Protein AF-A0A7S0FY61-F1 (afdb_monomer_lite)

Secondary structure (DSSP, 8-state):
-------------------------PPPP-----------------------PPPPPPHHHHHHHHHHHHHHHHHHHHHHHHHHT--GGGGTTS-HHHHHHHHHHHHHHHHS-HHHHHHHHHHTTPPPPTTS-HHHHHHHHHHHHHHHHS-HHHHHHHHHHTT----TT--SHHHHHHHHHHHHHHHTT--GGGSS-HHHHHTT-

Radius of gyration: 31.47 Å; chains: 1; bounding box: 84×56×82 Å

Foldseek 3Di:
DDDDDDDDDDDDDDDDDDDDDDDDDDDDDDDDDDDDDDDDDDDDDDDDDDPPPPPPPPPVRVVVVVVVVVVVLVVVLVVLCVVLVHDCVQLVPDDSVVSVVLSVVLVVLVVDDLVVLQVLCVVLLADDDPPDDSVVSSNVSNVSSVLVSGDPVSLCVVCVVVVHPPPPPPPDSVSSSVVVRQVRCVVVVQNQVVDPDSVVSVVVD

pLDDT: mean 70.85, std 16.51, range [37.94, 90.69]

Organism: NCBI:txid73915

Structure (mmCIF, N/CA/C/O backbone):
data_AF-A0A7S0FY61-F1
#
_entry.id   AF-A0A7S0FY61-F1
#
loop_
_atom_site.group_PDB
_atom_site.id
_atom_site.type_symbol
_atom_site.label_atom_id
_atom_site.label_alt_id
_atom_site.label_comp_id
_atom_site.label_asym_id
_atom_site.label_entity_id
_atom_site.label_seq_id
_atom_site.pdbx_PDB_ins_code
_atom_site.Cartn_x
_atom_site.Cartn_y
_atom_site.Cartn_z
_atom_site.occupancy
_atom_site.B_iso_or_equiv
_atom_site.auth_seq_id
_atom_site.auth_comp_id
_atom_site.auth_asym_id
_atom_site.auth_atom_id
_atom_site.pdbx_PDB_model_num
ATOM 1 N N . GLY A 1 1 ? 48.392 1.871 -20.223 1.00 45.03 1 GLY A N 1
ATOM 2 C CA . GLY A 1 1 ? 48.233 3.341 -20.218 1.00 45.03 1 GLY A CA 1
ATOM 3 C C . GLY A 1 1 ? 46.955 3.665 -20.955 1.00 45.03 1 GLY A C 1
ATOM 4 O O . GLY A 1 1 ? 46.659 2.951 -21.897 1.00 45.03 1 GLY A O 1
ATOM 5 N N . ALA A 1 2 ? 46.123 4.622 -20.574 1.00 43.62 2 ALA A N 1
ATOM 6 C CA . ALA A 1 2 ? 46.175 5.693 -19.576 1.00 43.62 2 ALA A CA 1
ATOM 7 C C . ALA A 1 2 ? 44.715 5.874 -19.084 1.00 43.62 2 ALA A C 1
ATOM 9 O O . ALA A 1 2 ? 43.801 5.708 -19.882 1.00 43.62 2 ALA A O 1
ATOM 10 N N . LEU A 1 3 ? 44.395 5.923 -17.787 1.00 47.03 3 LEU A N 1
ATOM 11 C CA . LEU A 1 3 ? 44.405 7.099 -16.900 1.00 47.03 3 LEU A CA 1
ATOM 12 C C . LEU A 1 3 ? 44.043 8.427 -17.592 1.00 47.03 3 LEU A C 1
ATOM 14 O O . LEU A 1 3 ? 44.891 9.060 -18.210 1.00 47.03 3 LEU A O 1
ATOM 18 N N . GLY A 1 4 ? 42.797 8.862 -17.401 1.00 47.12 4 GLY A N 1
ATOM 19 C CA . GLY A 1 4 ? 42.332 10.243 -17.567 1.00 47.12 4 GLY A CA 1
ATOM 20 C C . GLY A 1 4 ? 41.096 10.415 -16.677 1.00 47.12 4 GLY A C 1
ATOM 21 O O . GLY A 1 4 ? 40.072 9.803 -16.945 1.00 47.12 4 GLY A O 1
ATOM 22 N N . ALA A 1 5 ? 41.247 10.901 -15.446 1.00 51.81 5 ALA A N 1
ATOM 23 C CA . ALA A 1 5 ? 41.379 12.306 -15.043 1.00 51.81 5 ALA A CA 1
ATOM 24 C C . ALA A 1 5 ? 40.006 12.903 -14.685 1.00 51.81 5 ALA A C 1
ATOM 26 O O . ALA A 1 5 ? 39.220 13.300 -15.537 1.00 51.81 5 ALA A O 1
ATOM 27 N N . TRP A 1 6 ? 39.757 12.922 -13.375 1.00 43.75 6 TRP A N 1
ATOM 28 C CA . TRP A 1 6 ? 38.762 13.737 -12.689 1.00 43.75 6 TRP A CA 1
ATOM 29 C C . TRP A 1 6 ? 39.137 15.221 -12.756 1.00 43.75 6 TRP A C 1
ATOM 31 O O . TRP A 1 6 ? 40.306 15.545 -12.548 1.00 43.75 6 TRP A O 1
ATOM 41 N N . GLN A 1 7 ? 38.143 16.107 -12.884 1.00 51.72 7 GLN A N 1
ATOM 42 C CA . GLN A 1 7 ? 38.153 17.411 -12.209 1.00 51.72 7 GLN A CA 1
ATOM 43 C C . GLN A 1 7 ? 36.742 18.033 -12.117 1.00 51.72 7 GLN A C 1
ATOM 45 O O . GLN A 1 7 ? 35.972 17.910 -13.070 1.00 51.72 7 GLN A O 1
ATOM 50 N N . PRO A 1 8 ? 36.398 18.689 -10.986 1.00 54.69 8 PRO A N 1
ATOM 51 C CA . PRO A 1 8 ? 35.094 19.297 -10.732 1.00 54.69 8 PRO A CA 1
ATOM 52 C C . PRO A 1 8 ? 35.093 20.803 -11.048 1.00 54.69 8 PRO A C 1
ATOM 54 O O . PRO A 1 8 ? 36.126 21.466 -10.953 1.00 54.69 8 PRO A O 1
ATOM 57 N N . ALA A 1 9 ? 33.924 21.363 -11.358 1.00 43.50 9 ALA A N 1
ATOM 58 C CA . ALA A 1 9 ? 33.737 22.802 -11.511 1.00 43.50 9 ALA A CA 1
ATOM 59 C C . ALA A 1 9 ? 32.424 23.256 -10.859 1.00 43.50 9 ALA A C 1
ATOM 61 O O . ALA A 1 9 ? 31.380 22.655 -11.093 1.00 43.50 9 ALA A O 1
ATOM 62 N N . GLY A 1 10 ? 32.494 24.357 -10.103 1.00 42.53 10 GLY A N 1
ATOM 63 C CA . GLY A 1 10 ? 31.358 25.262 -9.913 1.00 42.53 10 GLY A CA 1
ATOM 64 C C . GLY A 1 10 ? 30.775 25.337 -8.505 1.00 42.53 10 GLY A C 1
ATOM 65 O O . GLY A 1 10 ? 29.667 24.875 -8.271 1.00 42.53 10 GLY A O 1
ATOM 66 N N . GLN A 1 11 ? 31.497 25.987 -7.594 1.00 41.53 11 GLN A N 1
ATOM 67 C CA . GLN A 1 11 ? 30.987 26.516 -6.330 1.00 41.53 11 GLN A CA 1
ATOM 68 C C . GLN A 1 11 ? 31.051 28.044 -6.417 1.00 41.53 11 GLN A C 1
ATOM 70 O O . GLN A 1 11 ? 32.160 28.550 -6.424 1.00 41.53 11 GLN A O 1
ATOM 75 N N . GLU A 1 12 ? 29.911 28.745 -6.474 1.00 38.59 12 GLU A N 1
ATOM 76 C CA . GLU A 1 12 ? 29.724 30.158 -6.071 1.00 38.59 12 GLU A CA 1
ATOM 77 C C . GLU A 1 12 ? 28.226 30.353 -5.752 1.00 38.59 12 GLU A C 1
ATOM 79 O O . GLU A 1 12 ? 27.358 30.054 -6.563 1.00 38.59 12 GLU A O 1
ATOM 84 N N . ALA A 1 13 ? 27.870 30.523 -4.478 1.00 45.16 13 ALA A N 1
ATOM 85 C CA . ALA A 1 13 ? 27.767 31.801 -3.763 1.00 45.16 13 ALA A CA 1
ATOM 86 C C . ALA A 1 13 ? 26.383 32.453 -3.944 1.00 45.16 13 ALA A C 1
ATOM 88 O O . ALA A 1 13 ? 26.138 33.242 -4.849 1.00 45.16 13 ALA A O 1
ATOM 89 N N . GLY A 1 14 ? 25.474 32.137 -3.021 1.00 47.75 14 GLY A N 1
ATOM 90 C CA . GLY A 1 14 ? 24.185 32.804 -2.905 1.00 47.75 14 GLY A CA 1
ATOM 91 C C . GLY A 1 14 ? 23.582 32.553 -1.533 1.00 47.75 14 GLY A C 1
ATOM 92 O O . GLY A 1 14 ? 22.902 31.555 -1.337 1.00 47.75 14 GLY A O 1
ATOM 93 N N . SER A 1 15 ? 23.840 33.439 -0.571 1.00 47.62 15 SER A N 1
ATOM 94 C CA . SER A 1 15 ? 23.060 33.465 0.668 1.00 47.62 15 SER A CA 1
ATOM 95 C C . SER A 1 15 ? 22.987 34.892 1.204 1.00 47.62 15 SER A C 1
ATOM 97 O O . SER A 1 15 ? 23.927 35.407 1.806 1.00 47.62 15 SER A O 1
ATOM 99 N N . GLY A 1 16 ? 21.861 35.540 0.903 1.00 43.53 16 GLY A N 1
ATOM 100 C CA . GLY A 1 16 ? 21.434 36.806 1.490 1.00 43.53 16 GLY A CA 1
ATOM 101 C C . GLY A 1 16 ? 20.846 36.630 2.901 1.00 43.53 16 GLY A C 1
ATOM 102 O O . GLY A 1 16 ? 20.697 35.501 3.374 1.00 43.53 16 GLY A O 1
ATOM 103 N N . PRO A 1 17 ? 20.554 37.745 3.595 1.00 52.19 17 P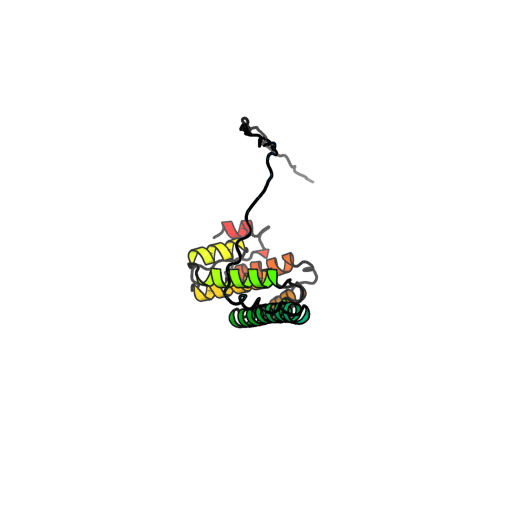RO A N 1
ATOM 104 C CA . PRO A 1 17 ? 20.463 37.789 5.052 1.00 52.19 17 PRO A CA 1
ATOM 105 C C . PRO A 1 17 ? 19.065 37.524 5.643 1.00 52.19 17 PRO A C 1
ATOM 107 O O . PRO A 1 17 ? 18.049 37.895 5.068 1.00 52.19 17 PRO A O 1
ATOM 110 N N . ALA A 1 18 ? 19.106 36.931 6.844 1.00 53.72 18 ALA A N 1
ATOM 111 C CA . ALA A 1 18 ? 18.242 37.038 8.032 1.00 53.72 18 ALA A CA 1
ATOM 112 C C . ALA A 1 18 ? 16.729 37.326 7.899 1.00 53.72 18 ALA A C 1
ATOM 114 O O . ALA A 1 18 ? 16.325 38.371 7.394 1.00 53.72 18 ALA A O 1
ATOM 115 N N . PRO A 1 19 ? 15.913 36.550 8.637 1.00 47.94 19 PRO A N 1
ATOM 116 C CA . PRO A 1 19 ? 14.739 37.087 9.311 1.00 47.94 19 PRO A CA 1
ATOM 117 C C . PRO A 1 19 ? 14.908 37.120 10.839 1.00 47.94 19 PRO A C 1
ATOM 119 O O . PRO A 1 19 ? 15.251 36.145 11.504 1.00 47.94 19 PRO A O 1
ATOM 122 N N . VAL A 1 20 ? 14.630 38.308 11.365 1.00 53.56 20 VAL A N 1
ATOM 123 C CA . VAL A 1 20 ? 14.415 38.666 12.766 1.00 53.56 20 VAL A CA 1
ATOM 124 C C . VAL A 1 20 ? 13.261 37.852 13.371 1.00 53.56 20 VAL A C 1
ATOM 126 O O . VAL A 1 20 ? 12.137 37.894 12.878 1.00 53.56 20 VAL A O 1
ATOM 129 N N . VAL A 1 21 ? 13.523 37.126 14.462 1.00 48.88 21 VAL A N 1
ATOM 130 C CA . VAL A 1 21 ? 12.478 36.528 15.309 1.00 48.88 21 VAL A CA 1
ATOM 131 C C . VAL A 1 21 ? 12.171 37.513 16.430 1.00 48.88 21 VAL A C 1
ATOM 133 O O . VAL A 1 21 ? 12.976 37.718 17.336 1.00 48.88 21 VAL A O 1
ATOM 136 N N . GLY A 1 22 ? 11.004 38.149 16.341 1.00 43.81 22 GLY A N 1
ATOM 137 C CA . GLY A 1 22 ? 10.417 38.905 17.439 1.00 43.81 22 GLY A CA 1
ATOM 138 C C . GLY A 1 22 ? 9.784 37.956 18.454 1.00 43.81 22 GLY A C 1
ATOM 139 O O . GLY A 1 22 ? 8.888 37.191 18.108 1.00 43.81 22 GLY A O 1
ATOM 140 N N . GLN A 1 23 ? 10.231 38.028 19.707 1.00 56.97 23 GLN A N 1
ATOM 141 C CA . GLN A 1 23 ? 9.485 37.537 20.865 1.00 56.97 23 GLN A CA 1
ATOM 142 C C . GLN A 1 23 ? 8.771 38.709 21.545 1.00 56.97 23 GLN A C 1
ATOM 144 O O . GLN A 1 23 ? 9.404 39.711 21.879 1.00 56.97 23 GLN A O 1
ATOM 149 N N . PRO A 1 24 ? 7.464 38.567 21.778 1.00 47.03 24 PRO A N 1
ATOM 150 C CA . PRO A 1 24 ? 6.779 39.159 22.926 1.00 47.03 24 PRO A CA 1
ATOM 151 C C . PRO A 1 24 ? 5.993 38.046 23.664 1.00 47.03 24 PRO A C 1
ATOM 153 O O . PRO A 1 24 ? 5.585 37.074 23.045 1.00 47.03 24 PRO A O 1
ATOM 156 N N . THR A 1 25 ? 5.672 38.041 24.953 1.00 46.75 25 THR A N 1
ATOM 157 C CA . THR A 1 25 ? 5.819 38.963 26.076 1.00 46.75 25 THR A CA 1
ATOM 158 C C . THR A 1 25 ? 5.525 38.140 27.336 1.00 46.75 25 THR A C 1
ATOM 160 O O . THR A 1 25 ? 4.785 37.158 27.302 1.00 46.75 25 THR A O 1
ATOM 163 N N . ALA A 1 26 ? 6.112 38.577 28.443 1.00 42.62 26 ALA A N 1
ATOM 164 C CA . ALA A 1 26 ? 5.914 38.107 29.804 1.00 42.62 26 ALA A CA 1
ATOM 165 C C . ALA A 1 26 ? 4.442 37.962 30.249 1.00 42.62 26 ALA A C 1
ATOM 167 O O . ALA A 1 26 ? 3.604 38.829 29.997 1.00 42.62 26 ALA A O 1
ATOM 168 N N . TRP A 1 27 ? 4.178 36.906 31.020 1.00 53.06 27 TRP A N 1
ATOM 169 C CA . TRP A 1 27 ? 3.031 36.806 31.925 1.00 53.06 27 TRP A CA 1
ATOM 170 C C . TRP A 1 27 ? 3.312 37.640 33.184 1.00 53.06 27 TRP A C 1
ATOM 172 O O . TRP A 1 27 ? 4.346 37.412 33.818 1.00 53.06 27 TRP A O 1
ATOM 182 N N . PRO A 1 28 ? 2.433 38.566 33.603 1.00 54.81 28 PRO A N 1
ATOM 183 C CA . PRO A 1 28 ? 2.542 39.150 34.924 1.00 54.81 28 PRO A CA 1
ATOM 184 C C . PRO A 1 28 ? 1.889 38.239 35.966 1.00 54.81 28 PRO A C 1
ATOM 186 O O . PRO A 1 28 ? 0.757 37.772 35.815 1.00 54.81 28 PRO A O 1
ATOM 189 N N . ALA A 1 29 ? 2.640 38.043 37.045 1.00 47.19 29 ALA A N 1
ATOM 190 C CA . ALA A 1 29 ? 2.143 37.654 38.349 1.00 47.19 29 ALA A CA 1
ATOM 191 C C . ALA A 1 29 ? 0.956 38.536 38.757 1.00 47.19 29 ALA A C 1
ATOM 193 O O . ALA A 1 29 ? 0.962 39.748 38.525 1.00 47.19 29 ALA A O 1
ATOM 194 N N . ARG A 1 30 ? -0.041 37.940 39.412 1.00 39.22 30 ARG A N 1
ATOM 195 C CA . ARG A 1 30 ? -1.018 38.705 40.175 1.00 39.22 30 ARG A CA 1
ATOM 196 C C . ARG A 1 30 ? -1.157 38.105 41.561 1.00 39.22 30 ARG A C 1
ATOM 198 O O . ARG A 1 30 ? -1.607 36.978 41.734 1.00 39.22 30 ARG A O 1
ATOM 205 N N . GLU A 1 31 ? -0.684 38.911 42.491 1.00 41.03 31 GLU A N 1
ATOM 206 C CA . GLU A 1 31 ? -0.692 38.752 43.930 1.00 41.03 31 GLU A CA 1
ATOM 207 C C . GLU A 1 31 ? -2.124 38.761 44.491 1.00 41.03 31 GLU A C 1
ATOM 209 O O . GLU A 1 31 ? -3.052 39.323 43.896 1.00 41.03 31 GLU A O 1
ATOM 214 N N . GLU A 1 32 ? -2.266 38.121 45.651 1.00 47.31 32 GLU A N 1
ATOM 215 C CA . GLU A 1 32 ? -3.428 38.146 46.544 1.00 47.31 32 GLU A CA 1
ATOM 216 C C . GLU A 1 32 ? -3.790 39.582 46.991 1.00 47.31 32 GLU A C 1
ATOM 218 O O . GLU A 1 32 ? -2.993 40.510 46.831 1.00 47.31 32 GLU A O 1
ATOM 223 N N . PRO A 1 33 ? -4.970 39.797 47.608 1.00 51.31 33 PRO A N 1
ATOM 224 C CA . PRO A 1 33 ? -4.933 39.802 49.072 1.00 51.31 33 PRO A CA 1
ATOM 225 C C . PRO A 1 33 ? -6.185 39.261 49.788 1.00 51.31 33 PRO A C 1
ATOM 227 O O . PRO A 1 33 ? -7.330 39.434 49.372 1.00 51.31 33 PRO A O 1
ATOM 230 N N . LEU A 1 34 ? -5.897 38.688 50.957 1.00 48.34 34 LEU A N 1
ATOM 231 C CA . LEU A 1 34 ? -6.755 38.456 52.118 1.00 48.34 34 LEU A CA 1
ATOM 232 C C . LEU A 1 34 ? -7.585 39.689 52.521 1.00 48.34 34 LEU A C 1
ATOM 234 O O . LEU A 1 34 ? -7.027 40.778 52.634 1.00 48.34 34 LEU A O 1
ATOM 238 N N . ALA A 1 35 ? -8.854 39.483 52.897 1.00 40.19 35 ALA A N 1
ATOM 239 C CA . ALA A 1 35 ? -9.468 40.091 54.089 1.00 40.19 35 ALA A CA 1
ATOM 240 C C . ALA A 1 35 ? -10.930 39.637 54.290 1.00 40.19 35 ALA A C 1
ATOM 242 O O . ALA A 1 35 ? -11.754 39.782 53.393 1.00 40.19 35 ALA A O 1
ATOM 243 N N . GLY A 1 36 ? -11.265 39.230 55.522 1.00 37.94 36 GLY A N 1
ATOM 244 C CA . GLY A 1 36 ? -12.568 39.555 56.120 1.00 37.94 36 GLY A CA 1
ATOM 245 C C . GLY A 1 36 ? -13.557 38.414 56.385 1.00 37.94 36 GLY A C 1
ATOM 246 O O . GLY A 1 36 ? -14.553 38.277 55.686 1.00 37.94 36 GLY A O 1
ATOM 247 N N . SER A 1 37 ? -13.366 37.685 57.487 1.00 40.41 37 SER A N 1
ATOM 248 C CA . SER A 1 37 ? -14.479 37.139 58.299 1.00 40.41 37 SER A CA 1
ATOM 249 C C . SER A 1 37 ? -15.200 38.298 59.046 1.00 40.41 37 SER A C 1
ATOM 251 O O . SER A 1 37 ? -14.644 39.400 59.036 1.00 40.41 37 SER A O 1
ATOM 253 N N . PRO A 1 38 ? -16.315 38.129 59.811 1.00 53.53 38 PRO A N 1
ATOM 254 C CA . PRO A 1 38 ? -17.125 36.931 60.092 1.00 53.53 38 PRO A CA 1
ATOM 255 C C . PRO A 1 38 ? -18.678 37.151 60.167 1.00 53.53 38 PRO A C 1
ATOM 257 O O . PRO A 1 38 ? -19.185 38.265 60.203 1.00 53.53 38 PRO A O 1
ATOM 260 N N . ALA A 1 39 ? -19.385 36.030 60.374 1.00 38.12 39 ALA A N 1
ATOM 261 C CA . ALA A 1 39 ? -20.545 35.839 61.270 1.00 38.12 39 ALA A CA 1
ATOM 262 C C . ALA A 1 39 ? -22.010 36.077 60.806 1.00 38.12 39 ALA A C 1
ATOM 264 O O . ALA A 1 39 ? -22.400 37.134 60.327 1.00 38.12 39 ALA A O 1
ATOM 265 N N . LEU A 1 40 ? -22.824 35.078 61.202 1.00 38.22 40 LEU A N 1
ATOM 266 C CA . LEU A 1 40 ? -24.276 35.039 61.456 1.00 38.22 40 LEU A CA 1
ATOM 267 C C . LEU A 1 40 ? -25.224 34.814 60.263 1.00 38.22 40 LEU A C 1
ATOM 269 O O . LEU A 1 40 ? -25.636 35.751 59.591 1.00 38.22 40 LEU A O 1
ATOM 273 N N . ARG A 1 41 ? -25.788 33.599 60.181 1.00 41.53 41 ARG A N 1
ATOM 274 C CA . ARG A 1 41 ? -27.128 33.318 60.741 1.00 41.53 41 ARG A CA 1
ATOM 275 C C . ARG A 1 41 ? -27.496 31.832 60.652 1.00 41.53 41 ARG A C 1
ATOM 277 O O . ARG A 1 41 ? -27.445 31.238 59.584 1.00 41.53 41 ARG A O 1
ATOM 284 N N . LEU A 1 42 ? -27.918 31.271 61.791 1.00 45.28 42 LEU A N 1
ATOM 285 C CA . LEU A 1 42 ? -28.756 30.074 61.852 1.00 45.28 42 LEU A CA 1
ATOM 286 C C . LEU A 1 42 ? -30.027 30.333 61.033 1.00 45.28 42 LEU A C 1
ATOM 288 O O . LEU A 1 42 ? -30.777 31.246 61.371 1.00 45.28 42 LEU A O 1
ATOM 292 N N . ASN A 1 43 ? -30.290 29.497 60.035 1.00 46.81 43 ASN A N 1
ATOM 293 C CA . ASN A 1 43 ? -31.636 29.258 59.536 1.00 46.81 43 ASN A CA 1
ATOM 294 C C . ASN A 1 43 ? -31.841 27.747 59.475 1.00 46.81 43 ASN A C 1
ATOM 296 O O . ASN A 1 43 ? -31.255 27.055 58.650 1.00 46.81 43 ASN A O 1
ATOM 300 N N . ALA A 1 44 ? -32.664 27.261 60.400 1.00 47.62 44 ALA A N 1
ATOM 301 C CA . ALA A 1 44 ? -33.329 25.983 60.278 1.00 47.62 44 ALA A CA 1
ATOM 302 C C . ALA A 1 44 ? -34.352 26.105 59.141 1.00 47.62 44 ALA A C 1
ATOM 304 O O . ALA A 1 44 ? -35.318 26.859 59.254 1.00 47.62 44 ALA A O 1
ATOM 305 N N . ALA A 1 45 ? -34.112 25.391 58.049 1.00 43.22 45 ALA A N 1
ATOM 306 C CA . ALA A 1 45 ? -35.095 25.133 57.013 1.00 43.22 45 ALA A CA 1
ATOM 307 C C . ALA A 1 45 ? -34.942 23.673 56.580 1.00 43.22 45 ALA A C 1
ATOM 309 O O . ALA A 1 45 ? -33.846 23.195 56.306 1.00 43.22 45 ALA A O 1
ATOM 310 N N . GLN A 1 46 ? -36.071 22.988 56.635 1.00 42.78 46 GLN A N 1
ATOM 311 C CA . GLN A 1 46 ? -36.307 21.597 56.294 1.00 42.78 46 GLN A CA 1
ATOM 312 C C . GLN A 1 46 ? -36.357 21.417 54.760 1.00 42.78 46 GLN A C 1
ATOM 314 O O . GLN A 1 46 ? -36.885 22.303 54.087 1.00 42.78 46 GLN A O 1
ATOM 319 N N . ASP A 1 47 ? -35.953 20.223 54.294 1.00 42.00 47 ASP A N 1
ATOM 320 C CA . ASP A 1 47 ? -36.245 19.570 52.989 1.00 42.00 47 ASP A CA 1
ATOM 321 C C . ASP A 1 47 ? -35.381 19.968 51.761 1.00 42.00 47 ASP A C 1
ATOM 323 O O . ASP A 1 47 ? -35.017 21.140 51.661 1.00 42.00 47 ASP A O 1
ATOM 327 N N . PRO A 1 48 ? -35.076 19.069 50.783 1.00 50.03 48 PRO A N 1
ATOM 328 C CA . PRO A 1 48 ? -35.495 17.669 50.579 1.00 50.03 48 PRO A CA 1
ATOM 329 C C . PRO A 1 48 ? -34.317 16.669 50.517 1.00 50.03 48 PRO A C 1
ATOM 331 O O . PRO A 1 48 ? -33.151 17.045 50.577 1.00 50.03 48 PRO A O 1
ATOM 334 N N . ALA A 1 49 ? -34.665 15.385 50.394 1.00 49.41 49 ALA A N 1
ATOM 335 C CA . ALA A 1 49 ? -33.808 14.236 50.100 1.00 49.41 49 ALA A CA 1
ATOM 336 C C . ALA A 1 49 ? -32.494 14.560 49.361 1.00 49.41 49 ALA A C 1
ATOM 338 O O . ALA A 1 49 ? -32.505 15.159 48.283 1.00 49.41 49 ALA A O 1
ATOM 339 N N . GLU A 1 50 ? -31.383 14.102 49.947 1.00 52.91 50 GLU A N 1
ATOM 340 C CA . GLU A 1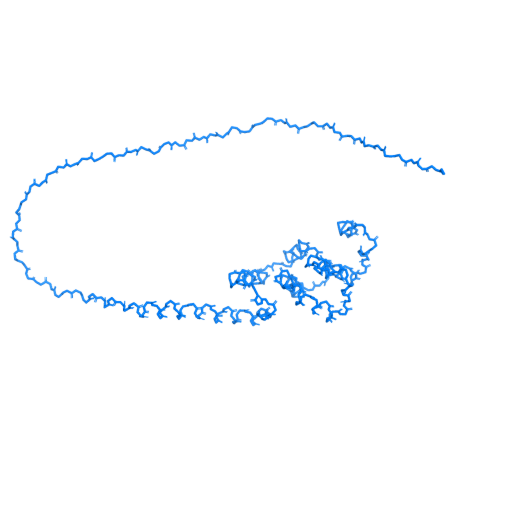 50 ? -30.100 13.992 49.260 1.00 52.91 50 GLU A CA 1
ATOM 341 C C . GLU A 1 50 ? -30.305 13.308 47.899 1.00 52.91 50 GLU A C 1
ATOM 343 O O . GLU A 1 50 ? -31.016 12.299 47.829 1.00 52.91 50 GLU A O 1
ATOM 348 N N . PRO A 1 51 ? -29.727 13.844 46.811 1.00 56.12 51 PRO A N 1
ATOM 349 C CA . PRO A 1 51 ? -29.644 13.094 45.573 1.00 56.12 51 PRO A CA 1
ATOM 350 C C . PRO A 1 51 ? -28.850 11.821 45.872 1.00 56.12 51 PRO A C 1
ATOM 352 O O . PRO A 1 51 ? -27.782 11.911 46.471 1.00 56.12 51 PRO A O 1
ATOM 355 N N . ASP A 1 52 ? -29.386 10.661 45.486 1.00 56.25 52 ASP A N 1
ATOM 356 C CA . ASP A 1 52 ? -28.638 9.411 45.350 1.00 56.25 52 ASP A CA 1
ATOM 357 C C . ASP A 1 52 ? -27.278 9.726 44.704 1.00 56.25 52 ASP A C 1
ATOM 359 O O . ASP A 1 52 ? -27.186 9.921 43.488 1.00 56.25 52 ASP A O 1
ATOM 363 N N . ASP A 1 53 ? -26.230 9.834 45.522 1.00 57.75 53 ASP A N 1
ATOM 364 C CA . ASP A 1 53 ? -24.863 9.843 45.030 1.00 57.75 53 ASP A CA 1
ATOM 365 C C . ASP A 1 53 ? -24.692 8.502 44.307 1.00 57.75 53 ASP A C 1
ATOM 367 O O . ASP A 1 53 ? -24.906 7.449 44.926 1.00 57.75 53 ASP A O 1
ATOM 371 N N . PRO A 1 54 ? -24.386 8.495 42.994 1.00 64.50 54 PRO A N 1
ATOM 372 C CA . PRO A 1 54 ? -24.208 7.248 42.277 1.00 64.50 54 PRO A CA 1
ATOM 373 C C . PRO A 1 54 ? -23.136 6.448 43.021 1.00 64.50 54 PRO A C 1
ATOM 375 O O . PRO A 1 54 ? -22.080 7.008 43.338 1.00 64.50 54 PRO A O 1
ATOM 378 N N . PRO A 1 55 ? -23.393 5.167 43.348 1.00 68.25 55 PRO A N 1
ATOM 379 C CA . PRO A 1 55 ? -22.440 4.373 44.099 1.00 68.25 55 PRO A CA 1
ATOM 380 C C . PRO A 1 55 ? -21.113 4.427 43.356 1.00 68.25 55 PRO A C 1
ATOM 382 O O . PRO A 1 55 ? -21.058 4.091 42.171 1.00 68.25 55 PRO A O 1
ATOM 385 N N . ILE A 1 56 ? -20.071 4.908 44.044 1.00 62.88 56 ILE A N 1
ATOM 386 C CA . ILE A 1 56 ? -18.726 4.992 43.479 1.00 62.88 56 ILE A CA 1
ATOM 387 C C . ILE A 1 56 ? -18.425 3.599 42.921 1.00 62.88 56 ILE A C 1
ATOM 389 O O . ILE A 1 56 ? -18.453 2.630 43.691 1.00 62.88 56 ILE A O 1
ATOM 393 N N . PRO A 1 57 ? -18.228 3.463 41.598 1.00 65.50 57 PRO A N 1
ATOM 394 C CA . PRO A 1 57 ? -18.022 2.160 41.000 1.00 65.50 57 PRO A CA 1
ATOM 395 C C . PRO A 1 57 ? -16.806 1.525 41.667 1.00 65.50 57 PRO A C 1
ATOM 397 O O . PRO A 1 57 ? -15.780 2.178 41.870 1.00 65.50 57 PRO A O 1
ATOM 400 N N . SER A 1 58 ? -16.954 0.258 42.061 1.00 76.12 58 SER A N 1
ATOM 401 C CA . SER A 1 58 ? -15.866 -0.509 42.664 1.00 76.12 58 SER A CA 1
ATOM 402 C C . SER A 1 58 ? -14.618 -0.408 41.787 1.00 76.12 58 SER A C 1
ATOM 404 O O . SER A 1 58 ? -14.730 -0.351 40.562 1.00 76.12 58 SER A O 1
ATOM 406 N N . LEU A 1 59 ? -13.429 -0.420 42.392 1.00 73.75 59 LEU A N 1
ATOM 407 C CA . LEU A 1 59 ? -12.172 -0.427 41.640 1.00 73.75 59 LEU A CA 1
ATOM 408 C C . LEU A 1 59 ? -12.147 -1.581 40.622 1.00 73.75 59 LEU A C 1
ATOM 410 O O . LEU A 1 59 ? -11.691 -1.388 39.503 1.00 73.75 59 LEU A O 1
ATOM 414 N N . ASP A 1 60 ? -12.732 -2.731 40.977 1.00 72.56 60 ASP A N 1
ATOM 415 C CA . ASP A 1 60 ? -12.982 -3.852 40.064 1.00 72.56 60 ASP A CA 1
ATOM 416 C C . ASP A 1 60 ? -13.888 -3.472 38.892 1.00 72.56 60 ASP A C 1
ATOM 418 O O . ASP A 1 60 ? -13.585 -3.821 37.766 1.00 72.56 60 ASP A O 1
ATOM 422 N N . ALA A 1 61 ? -14.968 -2.717 39.111 1.00 72.62 61 ALA A N 1
ATOM 423 C CA . ALA A 1 61 ? -15.854 -2.277 38.033 1.00 72.62 61 ALA A CA 1
ATOM 424 C C . ALA A 1 61 ? -15.171 -1.265 37.094 1.00 72.62 61 ALA A C 1
ATOM 426 O O . ALA A 1 61 ? -15.431 -1.270 35.894 1.00 72.62 61 ALA A O 1
ATOM 427 N N . LEU A 1 62 ? -14.274 -0.425 37.621 1.00 70.31 62 LEU A N 1
ATOM 428 C CA . LEU A 1 62 ? -13.451 0.482 36.816 1.00 70.31 62 LEU A CA 1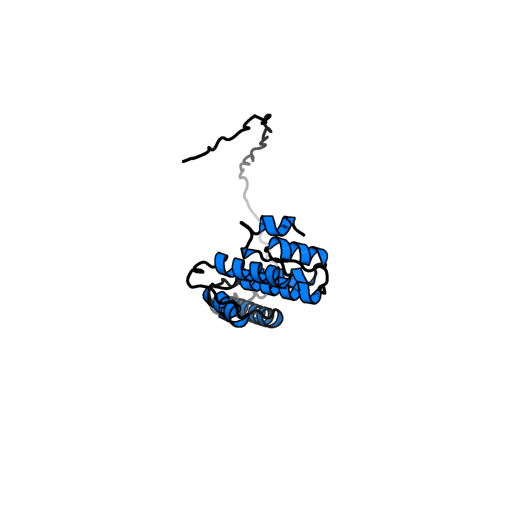
ATOM 429 C C . LEU A 1 62 ? -12.364 -0.273 36.037 1.00 70.31 62 LEU A C 1
ATOM 431 O O . LEU A 1 62 ? -12.152 0.012 34.864 1.00 70.31 62 LEU A O 1
ATOM 435 N N . LEU A 1 63 ? -11.709 -1.256 36.659 1.00 67.88 63 LEU A N 1
ATOM 436 C CA . LEU A 1 63 ? -10.726 -2.128 36.005 1.00 67.88 63 LEU A CA 1
ATOM 437 C C . LEU A 1 63 ? -11.375 -3.015 34.935 1.00 67.88 63 LEU A C 1
ATOM 439 O O . LEU A 1 63 ? -10.827 -3.151 33.846 1.00 67.88 63 LEU A O 1
ATOM 443 N N . GLN A 1 64 ? -12.558 -3.558 35.217 1.00 71.44 64 GLN A N 1
ATOM 444 C CA . GLN A 1 64 ? -13.354 -4.335 34.271 1.00 71.44 64 GLN A CA 1
ATOM 445 C C . GLN A 1 64 ? -13.796 -3.458 33.094 1.00 71.44 64 GLN A C 1
ATOM 447 O O . GLN A 1 64 ? -13.621 -3.856 31.953 1.00 71.44 64 GLN A O 1
ATOM 452 N N . GLY A 1 65 ? -14.262 -2.230 33.351 1.00 60.53 65 GLY A N 1
ATOM 453 C CA . GLY A 1 65 ? -14.658 -1.293 32.296 1.00 60.53 65 GLY A CA 1
ATOM 454 C C . GLY A 1 65 ? -13.505 -0.848 31.388 1.00 60.53 65 GLY A C 1
ATOM 455 O O . GLY A 1 65 ? -13.723 -0.641 30.198 1.00 60.53 65 GLY A O 1
ATOM 456 N N . LEU A 1 66 ? -12.282 -0.739 31.918 1.00 62.78 66 LEU A N 1
ATOM 457 C CA . LEU A 1 66 ? -11.083 -0.501 31.105 1.00 62.78 66 LEU A CA 1
ATOM 458 C C . LEU A 1 66 ? -10.718 -1.745 30.280 1.00 62.78 66 LEU A C 1
ATOM 460 O O . LEU A 1 66 ? -10.474 -1.625 29.087 1.00 62.78 66 LEU A O 1
ATOM 464 N N . SER A 1 67 ? -10.781 -2.938 30.880 1.00 66.50 67 SER A N 1
ATOM 465 C CA . SER A 1 67 ? -10.534 -4.208 30.181 1.00 66.50 67 SER A CA 1
ATOM 466 C C . SER A 1 67 ? -11.543 -4.484 29.062 1.00 66.50 67 SER A C 1
ATOM 468 O O . SER A 1 67 ? -11.166 -5.002 28.015 1.00 66.50 67 SER A O 1
ATOM 470 N N .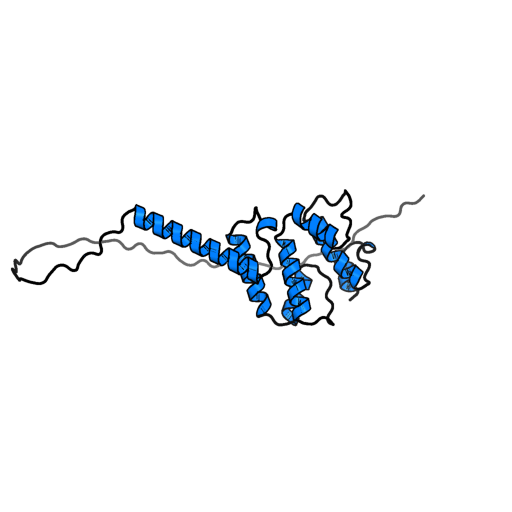 ASP A 1 68 ? -12.820 -4.174 29.278 1.00 65.94 68 ASP A N 1
ATOM 471 C CA . ASP A 1 68 ? -13.874 -4.368 28.281 1.00 65.94 68 ASP A CA 1
ATOM 472 C C . ASP A 1 68 ? -13.739 -3.351 27.135 1.00 65.94 68 ASP A C 1
ATOM 474 O O . ASP A 1 68 ? -13.994 -3.690 25.979 1.00 65.94 68 ASP A O 1
ATOM 478 N N . ALA A 1 69 ? -13.292 -2.125 27.435 1.00 63.16 69 ALA A N 1
ATOM 479 C CA . ALA A 1 69 ? -12.989 -1.111 26.426 1.00 63.16 69 ALA A CA 1
ATOM 480 C C . ALA A 1 69 ? -11.767 -1.497 25.575 1.00 63.16 69 ALA A C 1
ATOM 482 O O . ALA A 1 69 ? -11.850 -1.452 24.349 1.00 63.16 69 ALA A O 1
ATOM 483 N N . ASP A 1 70 ? -10.681 -1.953 26.208 1.00 66.38 70 ASP A N 1
ATOM 484 C CA . ASP A 1 70 ? -9.477 -2.421 25.511 1.00 66.38 70 ASP A CA 1
ATOM 485 C C . ASP A 1 70 ? -9.777 -3.659 24.638 1.00 66.38 70 ASP A C 1
ATOM 487 O O . ASP A 1 70 ? -9.265 -3.786 23.524 1.00 66.38 70 ASP A O 1
ATOM 491 N N . ASN A 1 71 ? -10.652 -4.563 25.101 1.00 69.25 71 ASN A N 1
ATOM 492 C CA . ASN A 1 71 ? -11.087 -5.718 24.312 1.00 69.25 71 ASN A CA 1
ATOM 493 C C . ASN A 1 71 ? -11.974 -5.310 23.123 1.00 69.25 71 ASN A C 1
ATOM 495 O O . ASN A 1 71 ? -11.813 -5.845 22.028 1.00 69.25 71 ASN A O 1
ATOM 499 N N . ALA A 1 72 ? -12.878 -4.343 23.307 1.00 75.00 72 ALA A N 1
ATOM 500 C CA . ALA A 1 72 ? -13.729 -3.841 22.228 1.00 75.00 72 ALA A CA 1
ATOM 501 C C . ALA A 1 72 ? -12.920 -3.140 21.120 1.00 75.00 72 ALA A C 1
ATOM 503 O O . ALA A 1 72 ? -13.216 -3.331 19.940 1.00 75.00 72 ALA A O 1
ATOM 504 N N . GLU A 1 73 ? -11.883 -2.371 21.473 1.00 70.31 73 GLU A N 1
ATOM 505 C CA . GLU A 1 73 ? -10.972 -1.774 20.485 1.00 70.31 73 GLU A CA 1
ATOM 506 C C . GLU A 1 73 ? -10.179 -2.842 19.719 1.00 70.31 73 GLU A C 1
ATOM 508 O O . GLU A 1 73 ? -9.979 -2.716 18.509 1.00 70.31 73 GLU A O 1
ATOM 513 N N . LEU A 1 74 ? -9.762 -3.921 20.389 1.00 72.44 74 LEU A N 1
ATOM 514 C CA . LEU A 1 74 ? -9.034 -5.016 19.748 1.00 72.44 74 LEU A CA 1
ATOM 515 C C . LEU A 1 74 ? -9.910 -5.804 18.755 1.00 72.44 74 LEU A C 1
ATOM 517 O O . LEU A 1 74 ? -9.436 -6.144 17.666 1.00 72.44 74 LEU A O 1
ATOM 521 N N . GLU A 1 75 ? -11.178 -6.045 19.106 1.00 79.56 75 GLU A N 1
ATOM 522 C CA . GLU A 1 75 ? -12.176 -6.691 18.241 1.00 79.56 75 GLU A CA 1
ATOM 523 C C . GLU A 1 75 ? -12.573 -5.817 17.039 1.00 79.56 75 GLU A C 1
ATOM 525 O O . GLU A 1 75 ? -12.749 -6.330 15.929 1.00 79.56 75 GLU A O 1
ATOM 530 N N . ASP A 1 76 ? -12.703 -4.499 17.227 1.00 81.69 76 ASP A N 1
ATOM 531 C CA . ASP A 1 76 ? -12.919 -3.561 16.116 1.00 81.69 76 ASP A CA 1
ATOM 532 C C . ASP A 1 76 ? -11.724 -3.574 15.157 1.00 81.69 76 ASP A C 1
ATOM 534 O O . ASP A 1 76 ? -11.889 -3.686 13.939 1.00 81.69 76 ASP A O 1
ATOM 538 N N . LEU A 1 77 ? -10.509 -3.573 15.709 1.00 76.00 77 LEU A N 1
ATOM 539 C CA . LEU A 1 77 ? -9.281 -3.652 14.933 1.00 76.00 77 LEU A CA 1
ATOM 540 C C . LEU A 1 77 ? -9.194 -4.951 14.120 1.00 76.00 77 LEU A C 1
ATOM 542 O O . LEU A 1 77 ? -8.765 -4.918 12.969 1.00 76.00 77 LEU A O 1
ATOM 546 N N . ASP A 1 78 ? -9.613 -6.089 14.683 1.00 78.44 78 ASP A N 1
ATOM 547 C CA . ASP A 1 78 ? -9.661 -7.377 13.971 1.00 78.44 78 ASP A CA 1
ATOM 548 C C . ASP A 1 78 ? -10.648 -7.327 12.807 1.00 78.44 78 ASP A C 1
ATOM 550 O O . ASP A 1 78 ? -10.309 -7.670 11.673 1.00 78.44 78 ASP A O 1
ATOM 554 N N . ARG A 1 79 ? -11.847 -6.797 13.050 1.00 81.31 79 ARG A N 1
ATOM 555 C CA . ARG A 1 79 ? -12.859 -6.627 12.006 1.00 81.31 79 ARG A CA 1
ATOM 556 C C . ARG A 1 79 ? -12.363 -5.728 10.873 1.00 81.31 79 ARG A C 1
ATOM 558 O O . ARG A 1 79 ? -12.594 -6.024 9.701 1.00 81.31 79 ARG A O 1
ATOM 565 N N . ARG A 1 80 ? -11.678 -4.629 11.198 1.00 78.12 80 ARG A N 1
ATOM 566 C CA . ARG A 1 80 ? -11.102 -3.718 10.196 1.00 78.12 80 ARG A CA 1
ATOM 567 C C . ARG A 1 80 ? -9.982 -4.388 9.403 1.00 78.12 80 ARG A C 1
ATOM 569 O O . ARG A 1 80 ? -9.926 -4.202 8.187 1.00 78.12 80 ARG A O 1
ATOM 576 N N . CYS A 1 81 ? -9.145 -5.200 10.048 1.00 78.12 81 CYS A N 1
ATOM 577 C CA . CYS A 1 81 ? -8.148 -6.034 9.377 1.00 78.12 81 CYS A CA 1
ATOM 578 C C . CYS A 1 81 ? -8.786 -6.980 8.355 1.00 78.12 81 CYS A C 1
ATOM 580 O O . CYS A 1 81 ? -8.352 -6.997 7.203 1.00 78.12 81 CYS A O 1
ATOM 582 N N . GLU A 1 82 ? -9.848 -7.694 8.731 1.00 79.88 82 GLU A N 1
ATOM 583 C CA . GLU A 1 82 ? -10.573 -8.594 7.824 1.00 79.88 82 GLU A CA 1
ATOM 584 C C . GLU A 1 82 ? -11.157 -7.850 6.615 1.00 79.88 82 GLU A C 1
ATOM 586 O O . GLU A 1 82 ? -10.988 -8.280 5.474 1.00 79.88 82 GLU A O 1
ATOM 591 N N . VAL A 1 83 ? -11.800 -6.698 6.842 1.00 78.12 83 VAL A N 1
ATOM 592 C CA . VAL A 1 83 ? -12.395 -5.878 5.771 1.00 78.12 83 VAL A CA 1
ATOM 593 C C . VAL A 1 83 ? -11.331 -5.314 4.828 1.00 78.12 83 VAL A C 1
ATOM 595 O O . VAL A 1 83 ? -11.554 -5.225 3.619 1.00 78.12 83 VAL A O 1
ATOM 598 N N . CYS A 1 84 ? -10.170 -4.942 5.364 1.00 69.50 84 CYS A N 1
ATOM 599 C CA . CYS A 1 84 ? -9.066 -4.396 4.580 1.00 69.50 84 CYS A CA 1
ATOM 600 C C . CYS A 1 84 ? -8.178 -5.478 3.945 1.00 69.50 84 CYS A C 1
ATOM 602 O O . CYS A 1 84 ? -7.293 -5.129 3.164 1.00 69.50 84 CYS A O 1
ATOM 604 N N . GLY A 1 85 ? -8.407 -6.761 4.255 1.00 70.38 85 GLY A N 1
ATOM 605 C CA . GLY A 1 85 ? -7.590 -7.877 3.773 1.00 70.38 85 GLY A CA 1
ATOM 606 C C . GLY A 1 85 ? -6.178 -7.899 4.365 1.00 70.38 85 GLY A C 1
ATOM 607 O O . GLY A 1 85 ? -5.246 -8.361 3.713 1.00 70.38 85 GLY A O 1
ATOM 608 N N . VAL A 1 86 ? -6.002 -7.361 5.573 1.00 75.50 86 VAL A N 1
ATOM 609 C CA . VAL A 1 86 ? -4.716 -7.305 6.273 1.00 75.50 86 VAL A CA 1
ATOM 610 C C . VAL A 1 86 ? -4.632 -8.479 7.243 1.00 75.50 86 VAL A C 1
ATOM 612 O O . VAL A 1 86 ? -5.360 -8.519 8.232 1.00 75.50 86 VAL A O 1
ATOM 615 N N . GLU A 1 87 ? -3.730 -9.427 6.998 1.00 70.56 87 GLU A N 1
ATOM 616 C CA . GLU A 1 87 ? -3.488 -10.526 7.936 1.00 70.56 87 GLU A CA 1
ATOM 617 C C . GLU A 1 87 ? -2.721 -10.016 9.164 1.00 70.56 87 GLU A C 1
ATOM 619 O O . GLU A 1 87 ? -1.562 -9.613 9.075 1.00 70.56 87 GLU A O 1
ATOM 624 N N . ARG A 1 88 ? -3.354 -10.054 10.342 1.00 62.34 88 ARG A N 1
ATOM 625 C CA . ARG A 1 88 ? -2.711 -9.637 11.598 1.00 62.34 88 ARG A CA 1
ATOM 626 C C . ARG A 1 88 ? -1.463 -10.476 11.912 1.00 62.34 88 ARG A C 1
ATOM 628 O O . ARG A 1 88 ? -0.486 -9.930 12.417 1.00 62.34 88 ARG A O 1
ATOM 635 N N . GLU A 1 89 ? -1.460 -11.757 11.534 1.00 63.81 89 GLU A N 1
ATOM 636 C CA . GLU A 1 89 ? -0.315 -12.666 11.708 1.00 63.81 89 GLU A CA 1
ATOM 637 C C . GLU A 1 89 ? 0.937 -12.202 10.944 1.00 63.81 89 GLU A C 1
ATOM 639 O O . GLU A 1 89 ? 2.055 -12.311 11.441 1.00 63.81 89 GLU A O 1
ATOM 644 N N . THR A 1 90 ? 0.789 -11.593 9.762 1.00 65.06 90 THR A N 1
ATOM 645 C CA . THR A 1 90 ? 1.955 -11.083 9.015 1.00 65.06 90 THR A CA 1
ATOM 646 C C . THR A 1 90 ? 2.513 -9.771 9.574 1.00 65.06 90 THR A C 1
ATOM 648 O O . THR A 1 90 ? 3.605 -9.342 9.176 1.00 65.06 90 THR A O 1
AT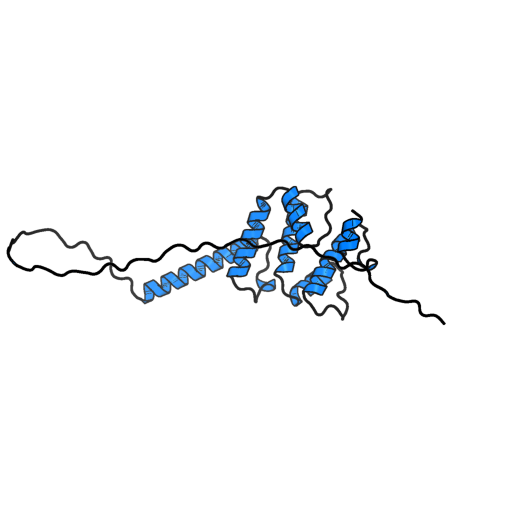OM 651 N N . LEU A 1 91 ? 1.805 -9.161 10.528 1.00 67.88 91 LEU A N 1
ATOM 652 C CA . LEU A 1 91 ? 2.154 -7.914 11.203 1.00 67.88 91 LEU A CA 1
ATOM 653 C C . LEU A 1 91 ? 2.467 -8.107 12.698 1.00 67.88 91 LEU A C 1
ATOM 655 O O . LEU A 1 91 ? 2.595 -7.104 13.385 1.00 67.88 91 LEU A O 1
ATOM 659 N N . GLU A 1 92 ? 2.637 -9.339 13.195 1.00 55.50 92 GLU A N 1
ATOM 660 C CA . GLU A 1 92 ? 2.648 -9.726 14.628 1.00 55.50 92 GLU A CA 1
ATOM 661 C C . GLU A 1 92 ? 3.469 -8.857 15.613 1.00 55.50 92 GLU A C 1
ATOM 663 O O . GLU A 1 92 ? 3.094 -8.771 16.778 1.00 55.50 92 GLU A O 1
ATOM 668 N N . ASP A 1 93 ? 4.528 -8.158 15.186 1.00 61.50 93 ASP A N 1
ATOM 669 C CA . ASP A 1 93 ? 5.294 -7.234 16.057 1.00 61.50 93 ASP A CA 1
ATOM 670 C C . ASP A 1 93 ? 4.889 -5.742 15.954 1.00 61.50 93 ASP A C 1
ATOM 672 O O . ASP A 1 93 ? 5.518 -4.867 16.559 1.00 61.50 93 ASP A O 1
ATOM 676 N N . GLN A 1 94 ? 3.881 -5.401 15.151 1.00 66.44 94 GLN A N 1
ATOM 677 C CA . GLN A 1 94 ? 3.401 -4.029 14.979 1.00 66.44 94 GLN A CA 1
ATOM 678 C C . GLN A 1 94 ? 2.508 -3.635 16.159 1.00 66.44 94 GLN A C 1
ATOM 680 O O . GLN A 1 94 ? 1.558 -4.332 16.509 1.00 66.44 94 GLN A O 1
ATOM 685 N N . SER A 1 95 ? 2.785 -2.473 16.761 1.00 72.31 95 SER A N 1
ATOM 686 C CA . SER A 1 95 ? 1.903 -1.929 17.796 1.00 72.31 95 SER A CA 1
ATOM 687 C C . SER A 1 95 ? 0.481 -1.746 17.239 1.00 72.31 95 SER A C 1
ATOM 689 O O . SER A 1 95 ? 0.349 -1.333 16.080 1.00 72.31 95 SER A O 1
ATOM 691 N N . PRO A 1 96 ? -0.580 -1.966 18.039 1.00 70.50 96 PRO A N 1
ATOM 692 C CA . PRO A 1 96 ? -1.959 -1.773 17.585 1.00 70.50 96 PRO A CA 1
ATOM 693 C C . PRO A 1 96 ? -2.178 -0.357 17.031 1.00 70.50 96 PRO A C 1
ATOM 695 O O . PRO A 1 96 ? -2.882 -0.174 16.047 1.00 70.50 96 PRO A O 1
ATOM 698 N N . GLY A 1 97 ? -1.460 0.642 17.559 1.00 78.38 97 GLY A N 1
ATOM 699 C CA . GLY A 1 97 ? -1.486 2.008 17.038 1.00 78.38 97 GLY A CA 1
ATOM 700 C C . GLY A 1 97 ? -0.903 2.179 15.628 1.00 78.38 97 GLY A C 1
ATOM 701 O O . GLY A 1 97 ? -1.331 3.085 14.914 1.00 78.38 97 GLY A O 1
ATOM 702 N N . THR A 1 98 ? 0.054 1.354 15.193 1.00 79.94 98 THR A N 1
ATOM 703 C CA . THR A 1 98 ? 0.520 1.375 13.794 1.00 79.94 98 THR A CA 1
ATOM 704 C C . THR A 1 98 ? -0.496 0.708 12.875 1.00 79.94 98 THR A C 1
ATOM 706 O O . THR A 1 98 ? -0.764 1.225 11.793 1.00 79.94 98 THR A O 1
ATOM 709 N N . LEU A 1 99 ? -1.109 -0.387 13.332 1.00 80.75 99 LEU A N 1
ATOM 710 C CA . LEU A 1 99 ? -2.155 -1.086 12.592 1.00 80.75 99 LEU A CA 1
ATOM 711 C C . LEU A 1 99 ? -3.390 -0.196 12.388 1.00 80.75 99 LEU A C 1
ATOM 713 O O . LEU A 1 99 ? -3.855 -0.073 11.258 1.00 80.75 99 LEU A O 1
ATOM 717 N N . CYS A 1 100 ? -3.843 0.522 13.423 1.00 79.19 100 CYS A N 1
ATOM 718 C CA . CYS A 1 100 ? -4.910 1.522 13.294 1.00 79.19 100 CYS A CA 1
ATOM 719 C C . CYS A 1 100 ? -4.574 2.571 12.229 1.00 79.19 100 CYS A C 1
ATOM 721 O O . CYS A 1 100 ? -5.388 2.837 11.354 1.00 79.19 100 CYS A O 1
ATOM 723 N N . LYS A 1 101 ? -3.352 3.124 12.251 1.00 85.25 101 LYS A N 1
ATOM 724 C CA . LYS A 1 101 ? -2.917 4.129 11.266 1.00 85.25 101 LYS A CA 1
ATOM 725 C C . LYS A 1 101 ? -2.891 3.581 9.843 1.00 85.25 101 LYS A C 1
ATOM 727 O O . LYS A 1 101 ? -3.247 4.305 8.919 1.00 85.25 101 LYS A O 1
ATOM 732 N N . LEU A 1 102 ? -2.456 2.334 9.659 1.00 85.56 102 LEU A N 1
ATOM 733 C CA . LEU A 1 102 ? -2.473 1.672 8.356 1.00 85.56 102 LEU A CA 1
ATOM 734 C C . LEU A 1 102 ? -3.910 1.525 7.844 1.00 85.56 102 LEU A C 1
ATOM 736 O O . LEU A 1 102 ? -4.180 1.847 6.691 1.00 85.56 102 LEU A O 1
ATOM 740 N N . LEU A 1 103 ? -4.830 1.079 8.698 1.00 84.56 103 LEU A N 1
ATOM 741 C CA . LEU A 1 103 ? -6.238 0.900 8.345 1.00 84.56 103 LEU A CA 1
ATOM 742 C C . LEU A 1 103 ? -6.930 2.239 8.055 1.00 84.56 103 LEU A C 1
ATOM 744 O O . LEU A 1 103 ? -7.614 2.361 7.041 1.00 84.56 103 LEU A O 1
ATOM 748 N N . ASP A 1 104 ? -6.680 3.266 8.871 1.00 87.56 104 ASP A N 1
ATOM 749 C CA . ASP A 1 104 ? -7.167 4.630 8.633 1.00 87.56 104 ASP A CA 1
ATOM 750 C C . ASP A 1 104 ? -6.662 5.165 7.286 1.00 87.56 104 ASP A C 1
ATOM 752 O O . ASP A 1 104 ? -7.401 5.801 6.531 1.00 87.56 104 ASP A O 1
ATOM 756 N N . GLU A 1 105 ? -5.402 4.884 6.949 1.00 86.56 105 GLU A N 1
ATOM 757 C CA . GLU A 1 105 ? -4.822 5.268 5.668 1.00 86.56 105 GLU A CA 1
ATOM 758 C C . GLU A 1 105 ? -5.469 4.505 4.501 1.00 86.56 105 GLU A C 1
ATOM 760 O O . GLU A 1 105 ? -5.797 5.111 3.481 1.00 86.56 105 GLU A O 1
ATOM 765 N N . ILE A 1 106 ? -5.731 3.204 4.652 1.00 86.75 106 ILE A N 1
ATOM 766 C CA . ILE A 1 106 ? -6.426 2.373 3.655 1.00 86.75 106 ILE A CA 1
ATOM 767 C C . ILE A 1 106 ? -7.858 2.873 3.397 1.00 86.75 106 ILE A C 1
ATOM 769 O O . ILE A 1 106 ? -8.283 2.960 2.236 1.00 86.75 106 ILE A O 1
ATOM 773 N N . GLU A 1 107 ? -8.592 3.239 4.447 1.00 87.56 107 GLU A N 1
ATOM 774 C CA . GLU A 1 107 ? -9.925 3.846 4.343 1.00 87.56 107 GLU A CA 1
ATOM 775 C C . GLU A 1 107 ? -9.856 5.219 3.666 1.00 87.56 107 GLU A C 1
ATOM 777 O O . GLU A 1 107 ? -10.646 5.532 2.769 1.00 87.56 107 GLU A O 1
ATOM 782 N N . ARG A 1 108 ? -8.850 6.029 4.012 1.00 88.69 108 ARG A N 1
ATOM 783 C CA . ARG A 1 108 ? -8.616 7.327 3.374 1.00 88.69 108 ARG A CA 1
ATOM 784 C C . ARG A 1 108 ? -8.366 7.177 1.875 1.00 88.69 108 ARG A C 1
ATOM 786 O O . ARG A 1 108 ? -8.910 7.968 1.099 1.00 88.69 108 ARG A O 1
ATOM 793 N N . LEU A 1 109 ? -7.611 6.163 1.447 1.00 87.62 109 LEU A N 1
ATOM 794 C CA . LEU A 1 109 ? -7.386 5.862 0.027 1.00 87.62 109 LEU A CA 1
ATOM 795 C C . LEU A 1 109 ? -8.689 5.531 -0.714 1.00 87.62 109 LEU A C 1
ATOM 797 O O . LEU A 1 109 ? -8.847 5.933 -1.868 1.00 87.62 109 LEU A O 1
ATOM 801 N N . ASP A 1 110 ? -9.651 4.878 -0.059 1.00 86.19 110 ASP A N 1
ATOM 802 C CA . ASP A 1 110 ? -10.957 4.562 -0.656 1.00 86.19 110 ASP A CA 1
ATOM 803 C C . ASP A 1 110 ? -11.769 5.813 -1.009 1.00 86.19 110 ASP A C 1
ATOM 805 O O . ASP A 1 110 ? -12.517 5.836 -1.987 1.00 86.19 110 ASP A O 1
ATOM 809 N N . THR A 1 111 ? -11.546 6.908 -0.282 1.00 89.75 111 THR A N 1
ATOM 810 C CA . THR A 1 111 ? -12.168 8.211 -0.565 1.00 89.75 111 THR A CA 1
ATOM 811 C C . THR A 1 111 ? -11.394 9.053 -1.589 1.00 89.75 111 THR A C 1
ATOM 813 O O . THR A 1 111 ? -11.896 10.070 -2.077 1.00 89.75 111 THR A O 1
ATOM 816 N N . MET A 1 112 ? -10.168 8.659 -1.953 1.00 88.88 112 MET A N 1
ATOM 817 C CA . MET A 1 112 ? -9.315 9.429 -2.861 1.00 88.88 112 MET A CA 1
ATOM 818 C C . MET A 1 112 ? -9.683 9.240 -4.340 1.00 88.88 112 MET A C 1
ATOM 820 O O . MET A 1 112 ? -10.178 8.203 -4.790 1.00 88.88 112 MET A O 1
ATOM 824 N N . THR A 1 113 ? -9.407 10.278 -5.134 1.00 90.12 113 THR A N 1
ATOM 825 C CA . THR A 1 113 ? -9.540 10.239 -6.595 1.00 90.12 113 THR A CA 1
ATOM 826 C C . THR A 1 113 ? -8.398 9.444 -7.227 1.00 90.12 113 THR A C 1
ATOM 828 O O . THR A 1 113 ? -7.311 9.358 -6.657 1.00 90.12 113 THR A O 1
ATOM 831 N N . ALA A 1 114 ? -8.607 8.919 -8.440 1.00 87.69 114 ALA A N 1
ATOM 832 C CA . ALA A 1 114 ? -7.588 8.151 -9.165 1.00 87.69 114 ALA A CA 1
ATOM 833 C C . ALA A 1 114 ? -6.246 8.901 -9.280 1.00 87.69 114 ALA A C 1
ATOM 835 O O . ALA A 1 114 ? -5.201 8.329 -9.012 1.00 87.69 114 ALA A O 1
ATOM 836 N N . LEU A 1 115 ? -6.266 10.211 -9.559 1.00 88.06 115 LEU A N 1
ATOM 837 C CA . LEU A 1 115 ? -5.049 11.035 -9.629 1.00 88.06 115 LEU A CA 1
ATOM 838 C C . LEU A 1 115 ? -4.263 11.076 -8.309 1.00 88.06 115 LEU A C 1
ATOM 840 O O . LEU A 1 115 ? -3.036 11.049 -8.316 1.00 88.06 115 LEU A O 1
ATOM 844 N N . LYS A 1 116 ? -4.960 11.139 -7.170 1.00 89.62 116 LYS A N 1
ATOM 845 C CA . LYS A 1 116 ? -4.315 11.119 -5.851 1.00 89.62 116 LYS A CA 1
ATOM 846 C C . LYS A 1 116 ? -3.742 9.740 -5.531 1.00 89.62 116 LYS A C 1
ATOM 848 O O . LYS A 1 116 ? -2.670 9.669 -4.945 1.00 89.62 116 LYS A O 1
ATOM 853 N N . LEU A 1 117 ? -4.435 8.678 -5.945 1.00 89.88 117 LEU A N 1
ATOM 854 C CA . LEU A 1 117 ? -3.949 7.304 -5.822 1.00 89.88 117 LEU A CA 1
ATOM 855 C C . LEU A 1 117 ? -2.703 7.072 -6.678 1.00 89.88 117 LEU A C 1
ATOM 857 O O . LEU A 1 117 ? -1.754 6.471 -6.192 1.00 89.88 117 LEU A O 1
ATOM 861 N N . HIS A 1 118 ? -2.669 7.609 -7.902 1.00 88.44 118 HIS A N 1
ATOM 862 C CA . HIS A 1 118 ? -1.481 7.559 -8.755 1.00 88.44 118 HIS A CA 1
ATOM 863 C C . HIS A 1 118 ? -0.303 8.214 -8.048 1.00 88.44 118 HIS A C 1
ATOM 865 O O . HIS A 1 118 ? 0.710 7.563 -7.840 1.00 88.44 118 HIS A O 1
ATOM 871 N N . LYS A 1 119 ? -0.473 9.454 -7.578 1.00 88.75 119 LYS A N 1
ATOM 872 C CA . LYS A 1 119 ? 0.587 10.149 -6.848 1.00 88.75 119 LYS A CA 1
ATOM 873 C C . LYS A 1 119 ? 1.059 9.370 -5.615 1.00 88.75 119 LYS A C 1
ATOM 875 O O . LYS A 1 119 ? 2.255 9.237 -5.410 1.00 88.75 119 LYS A O 1
ATOM 880 N N . ALA A 1 120 ? 0.138 8.823 -4.821 1.00 87.75 120 ALA A N 1
ATOM 881 C CA . ALA A 1 120 ? 0.502 8.018 -3.656 1.00 87.75 120 ALA A CA 1
ATOM 882 C C . ALA A 1 120 ? 1.298 6.759 -4.046 1.00 87.75 120 ALA A C 1
ATOM 884 O O . ALA A 1 120 ? 2.254 6.409 -3.362 1.00 87.75 120 ALA A O 1
ATOM 885 N N . TYR A 1 121 ? 0.940 6.100 -5.152 1.00 88.38 121 TYR A N 1
ATOM 886 C CA . TYR A 1 121 ? 1.683 4.951 -5.676 1.00 88.38 121 TYR A CA 1
ATOM 887 C C . TYR A 1 121 ? 3.086 5.341 -6.167 1.00 88.38 121 TYR A C 1
ATOM 889 O O . TYR A 1 121 ? 4.049 4.609 -5.937 1.00 88.38 121 TYR A O 1
ATOM 897 N N . GLU A 1 122 ? 3.209 6.524 -6.778 1.00 87.00 122 GLU A N 1
ATOM 898 C CA . GLU A 1 122 ? 4.483 7.100 -7.226 1.00 87.00 122 GLU A CA 1
ATOM 899 C C . GLU A 1 122 ? 5.401 7.430 -6.052 1.00 87.00 122 GLU A C 1
ATOM 901 O O . GLU A 1 122 ? 6.582 7.090 -6.061 1.00 87.00 122 GLU A O 1
ATOM 906 N N . ASP A 1 123 ? 4.840 8.071 -5.023 1.00 87.44 123 ASP A N 1
ATOM 907 C CA . ASP A 1 123 ? 5.549 8.476 -3.809 1.00 87.44 123 ASP A CA 1
ATOM 908 C C . ASP A 1 123 ? 6.073 7.245 -3.041 1.00 87.44 123 ASP A C 1
ATOM 910 O O . ASP A 1 123 ? 7.055 7.333 -2.303 1.00 87.44 123 ASP A O 1
ATOM 914 N N . LEU A 1 124 ? 5.447 6.079 -3.241 1.00 85.69 124 LEU A N 1
ATOM 915 C CA . LEU A 1 124 ? 5.906 4.785 -2.731 1.00 85.69 124 LEU A CA 1
ATOM 916 C C . LEU A 1 124 ? 7.006 4.135 -3.597 1.00 85.69 124 LEU A C 1
ATOM 918 O O . LEU A 1 124 ? 7.583 3.135 -3.175 1.00 85.69 124 LEU A O 1
ATOM 922 N N . GLY A 1 125 ? 7.321 4.695 -4.770 1.00 84.56 125 GLY A N 1
ATOM 923 C CA . GLY A 1 125 ? 8.381 4.238 -5.676 1.00 84.56 125 GLY A CA 1
ATOM 924 C C . GLY A 1 125 ? 7.950 3.204 -6.721 1.00 84.56 125 GLY A C 1
ATOM 925 O O . GLY A 1 125 ? 8.805 2.650 -7.417 1.00 84.56 125 GLY A O 1
ATOM 926 N N . TYR A 1 126 ? 6.650 2.931 -6.852 1.00 86.75 126 TYR A N 1
ATOM 927 C CA . TYR A 1 126 ? 6.133 1.915 -7.770 1.00 86.75 126 TYR A CA 1
ATOM 928 C C . TYR A 1 126 ? 5.812 2.482 -9.154 1.00 86.75 126 TYR A C 1
ATOM 930 O O . TYR A 1 126 ? 5.525 3.669 -9.323 1.00 86.75 126 TYR A O 1
ATOM 938 N N . ALA A 1 127 ? 5.848 1.605 -10.157 1.00 86.38 127 ALA A N 1
ATOM 939 C CA . ALA A 1 127 ? 5.587 1.962 -11.542 1.00 86.38 127 ALA A CA 1
ATOM 940 C C . ALA A 1 127 ? 4.089 2.196 -11.773 1.00 86.38 127 ALA A C 1
ATOM 942 O O . ALA A 1 127 ? 3.257 1.335 -11.474 1.00 86.38 127 ALA A O 1
ATOM 943 N N . ILE A 1 128 ? 3.736 3.347 -12.340 1.00 86.00 128 ILE A N 1
ATOM 944 C CA . ILE A 1 128 ? 2.341 3.700 -12.601 1.00 86.00 128 ILE A CA 1
ATOM 945 C C . ILE A 1 128 ? 1.955 3.378 -14.033 1.00 86.00 128 ILE A C 1
ATOM 947 O O . ILE A 1 128 ? 2.531 3.901 -14.981 1.00 86.00 128 ILE A O 1
ATOM 951 N N . ASP A 1 129 ? 0.879 2.611 -14.161 1.00 84.38 129 ASP A N 1
ATOM 952 C CA . ASP A 1 129 ? 0.156 2.448 -15.410 1.00 84.38 129 ASP A CA 1
ATOM 953 C C . ASP A 1 129 ? -1.107 3.324 -15.377 1.00 84.38 129 ASP A C 1
ATOM 955 O O . ASP A 1 129 ? -1.997 3.117 -14.554 1.00 84.38 129 ASP A O 1
ATOM 959 N N . PHE A 1 130 ? -1.209 4.322 -16.254 1.00 80.19 130 PHE A N 1
ATOM 960 C CA . PHE A 1 130 ? -2.397 5.185 -16.334 1.00 80.19 130 PHE A CA 1
ATOM 961 C C . PHE A 1 130 ? -3.601 4.500 -16.994 1.00 80.19 130 PHE A C 1
ATOM 963 O O . PHE A 1 130 ? -4.695 5.065 -17.013 1.00 80.19 130 PHE A O 1
ATOM 970 N N . THR A 1 131 ? -3.420 3.298 -17.545 1.00 85.25 131 THR A N 1
ATOM 971 C CA . THR A 1 131 ? -4.495 2.533 -18.186 1.00 85.25 131 THR A CA 1
ATOM 972 C C . THR A 1 131 ? -5.280 1.664 -17.204 1.00 85.25 131 THR A C 1
ATOM 974 O O . THR A 1 131 ? -6.373 1.203 -17.542 1.00 85.25 131 THR A O 1
ATOM 977 N N . VAL A 1 132 ? -4.774 1.462 -15.978 1.00 86.31 132 VAL A N 1
ATOM 978 C CA . VAL A 1 132 ? -5.473 0.659 -14.967 1.00 86.31 132 VAL A CA 1
ATOM 979 C C . VAL A 1 132 ? -6.674 1.394 -14.375 1.00 86.31 132 VAL A C 1
ATOM 981 O O . VAL A 1 132 ? -6.687 2.616 -14.223 1.00 86.31 132 VAL A O 1
ATOM 984 N N . SER A 1 133 ? -7.707 0.633 -14.011 1.00 90.69 133 SER A N 1
ATOM 985 C CA . SER A 1 133 ? -8.881 1.190 -13.342 1.00 90.69 133 SER A CA 1
ATOM 986 C C . SER A 1 133 ? -8.518 1.716 -11.950 1.00 90.69 133 SER A C 1
ATOM 988 O O . SER A 1 133 ? -7.573 1.252 -11.306 1.00 90.69 133 SER A O 1
ATOM 990 N N . ARG A 1 134 ? -9.320 2.661 -11.444 1.00 90.44 134 ARG A N 1
ATOM 991 C CA . ARG A 1 134 ? -9.177 3.192 -10.081 1.00 90.44 134 ARG A CA 1
ATOM 992 C C . ARG A 1 134 ? -9.168 2.079 -9.029 1.00 90.44 134 ARG A C 1
ATOM 994 O O . ARG A 1 134 ? -8.382 2.155 -8.095 1.00 90.44 134 ARG A O 1
ATOM 1001 N N . GLU A 1 135 ? -10.035 1.080 -9.178 1.00 89.12 135 GLU A N 1
ATOM 1002 C CA . GLU A 1 135 ? -10.160 -0.041 -8.237 1.00 89.12 135 GLU A CA 1
ATOM 1003 C C . GLU A 1 135 ? -8.894 -0.899 -8.218 1.00 89.12 135 GLU A C 1
ATOM 1005 O O . GLU A 1 135 ? -8.372 -1.204 -7.149 1.00 89.12 135 GLU A O 1
ATOM 1010 N N . THR A 1 136 ? -8.342 -1.220 -9.392 1.00 89.50 136 THR A N 1
ATOM 1011 C CA . THR A 1 136 ? -7.082 -1.965 -9.492 1.00 89.50 136 THR A CA 1
ATOM 1012 C C . THR A 1 136 ? -5.910 -1.164 -8.933 1.00 89.50 136 THR A C 1
ATOM 1014 O O . THR A 1 136 ? -5.069 -1.719 -8.230 1.00 89.50 136 THR A O 1
ATOM 1017 N N . LEU A 1 137 ? -5.850 0.139 -9.212 1.00 89.50 137 LEU A N 1
ATOM 1018 C CA . LEU A 1 137 ? -4.822 1.014 -8.656 1.00 89.50 137 LEU A CA 1
ATOM 1019 C C . LEU A 1 137 ? -4.915 1.089 -7.131 1.00 89.50 137 LEU A C 1
ATOM 1021 O O . LEU A 1 137 ? -3.905 0.983 -6.449 1.00 89.50 137 LEU A O 1
ATOM 1025 N N . LEU A 1 138 ? -6.123 1.239 -6.596 1.00 89.19 138 LEU A N 1
ATOM 1026 C CA . LEU A 1 138 ? -6.362 1.258 -5.161 1.00 89.19 138 LEU A CA 1
ATOM 1027 C C . LEU A 1 138 ? -5.931 -0.058 -4.508 1.00 89.19 138 LEU A C 1
ATOM 1029 O O . LEU A 1 138 ? -5.246 -0.004 -3.491 1.00 89.19 138 LEU A O 1
ATOM 1033 N N . ALA A 1 139 ? -6.246 -1.212 -5.105 1.00 89.06 139 ALA A N 1
ATOM 1034 C CA . ALA A 1 139 ? -5.767 -2.505 -4.615 1.00 89.06 139 ALA A CA 1
ATOM 1035 C C . ALA A 1 139 ? -4.230 -2.545 -4.564 1.00 89.06 139 ALA A C 1
ATOM 1037 O O . ALA A 1 139 ? -3.659 -2.849 -3.524 1.00 89.06 139 ALA A O 1
ATOM 1038 N N . ARG A 1 140 ? -3.555 -2.097 -5.630 1.00 89.75 140 ARG A N 1
ATOM 1039 C CA . ARG A 1 140 ? -2.084 -2.030 -5.672 1.00 89.75 140 ARG A CA 1
ATOM 1040 C C . ARG A 1 140 ? -1.486 -1.083 -4.632 1.00 89.75 140 ARG A C 1
ATOM 1042 O O . ARG A 1 140 ? -0.452 -1.398 -4.052 1.00 89.75 140 ARG A O 1
ATOM 1049 N N . VAL A 1 141 ? -2.098 0.080 -4.401 1.00 89.94 141 VAL A N 1
ATOM 1050 C CA . VAL A 1 141 ? -1.632 1.030 -3.375 1.00 89.94 141 VAL A CA 1
ATOM 1051 C C . VAL A 1 141 ? -1.832 0.443 -1.978 1.00 89.94 141 VAL A C 1
ATOM 1053 O O . VAL A 1 141 ? -0.947 0.585 -1.136 1.00 89.94 141 VAL A O 1
ATOM 1056 N N . ARG A 1 142 ? -2.954 -0.248 -1.736 1.00 89.94 142 ARG A N 1
ATOM 1057 C CA . ARG A 1 142 ? -3.192 -0.973 -0.481 1.00 89.94 142 ARG A CA 1
ATOM 1058 C C . ARG A 1 142 ? -2.120 -2.033 -0.263 1.00 89.94 142 ARG A C 1
ATOM 1060 O O . ARG A 1 142 ? -1.448 -1.976 0.760 1.00 89.94 142 ARG A O 1
ATOM 1067 N N . ASP A 1 143 ? -1.886 -2.897 -1.246 1.00 88.56 143 ASP A N 1
ATOM 1068 C CA . ASP A 1 143 ? -0.852 -3.936 -1.183 1.00 88.56 143 ASP A CA 1
ATOM 1069 C C . ASP A 1 143 ? 0.544 -3.345 -0.950 1.00 88.56 143 ASP A C 1
ATOM 1071 O O . ASP A 1 143 ? 1.330 -3.888 -0.183 1.00 88.56 143 ASP A O 1
ATOM 1075 N N . ALA A 1 144 ? 0.859 -2.193 -1.546 1.00 88.69 144 ALA A N 1
ATOM 1076 C CA . ALA A 1 144 ? 2.129 -1.516 -1.307 1.00 88.69 144 ALA A CA 1
ATOM 1077 C C . ALA A 1 144 ? 2.257 -0.955 0.124 1.00 88.69 144 ALA A C 1
ATOM 1079 O O . ALA A 1 144 ? 3.351 -0.990 0.692 1.00 88.69 144 ALA A O 1
ATOM 1080 N N . LEU A 1 145 ? 1.168 -0.451 0.722 1.00 87.75 145 LEU A N 1
ATOM 1081 C CA . LEU A 1 145 ? 1.148 0.041 2.108 1.00 87.75 145 LEU A CA 1
ATOM 1082 C C . LEU A 1 145 ? 1.244 -1.101 3.125 1.00 87.75 145 LEU A C 1
ATOM 1084 O O . LEU A 1 145 ? 2.173 -1.106 3.925 1.00 87.75 145 LEU A O 1
ATOM 1088 N N . ILE A 1 146 ? 0.339 -2.077 3.023 1.00 88.00 146 ILE A N 1
ATOM 1089 C CA . ILE A 1 146 ? 0.665 -3.505 2.989 1.00 88.00 146 ILE A CA 1
ATOM 1090 C C . ILE A 1 146 ? 2.109 -3.896 3.325 1.00 88.00 146 ILE A C 1
ATOM 1092 O O . ILE A 1 146 ? 2.572 -3.968 4.466 1.00 88.00 146 ILE A O 1
ATOM 1096 N N . TRP A 1 147 ? 2.856 -4.088 2.245 1.00 88.81 147 TRP A N 1
ATOM 1097 C CA . TRP A 1 147 ? 4.263 -4.454 2.219 1.00 88.81 147 TRP A CA 1
ATOM 1098 C C . TRP A 1 147 ? 5.146 -3.467 3.007 1.00 88.81 147 TRP A C 1
ATOM 1100 O O . TRP A 1 147 ? 6.103 -3.872 3.678 1.00 88.81 147 TRP A O 1
ATOM 1110 N N . LYS A 1 148 ? 4.814 -2.169 2.994 1.00 86.69 148 LYS A N 1
ATOM 1111 C CA . LYS A 1 148 ? 5.508 -1.130 3.770 1.00 86.69 148 LYS A CA 1
ATOM 1112 C C . LYS A 1 148 ? 5.254 -1.205 5.282 1.00 86.69 148 LYS A C 1
ATOM 1114 O O . LYS A 1 148 ? 6.015 -0.596 6.031 1.00 86.69 148 LYS A O 1
ATOM 1119 N N . GLU A 1 149 ? 4.328 -2.011 5.765 1.00 85.56 149 GLU A N 1
ATOM 1120 C CA . GLU A 1 149 ? 4.211 -2.304 7.197 1.00 85.56 149 GLU A CA 1
ATOM 1121 C C . GLU A 1 149 ? 4.560 -3.767 7.525 1.00 85.56 149 GLU A C 1
ATOM 1123 O O . GLU A 1 149 ? 4.860 -4.088 8.673 1.00 85.56 149 GLU A O 1
ATOM 1128 N N . MET A 1 150 ? 4.656 -4.646 6.523 1.00 84.12 150 MET A N 1
ATOM 1129 C CA . MET A 1 150 ? 5.065 -6.042 6.710 1.00 84.12 150 MET A CA 1
ATOM 1130 C C . MET A 1 150 ? 6.538 -6.222 7.105 1.00 84.12 150 MET A C 1
ATOM 1132 O O . MET A 1 150 ? 7.450 -5.492 6.684 1.00 84.12 150 MET A O 1
ATOM 1136 N N . HIS A 1 151 ? 6.774 -7.292 7.868 1.00 84.38 151 HIS A N 1
ATOM 1137 C CA . HIS A 1 151 ? 8.101 -7.766 8.253 1.00 84.38 151 HIS A CA 1
ATOM 1138 C C . HIS A 1 151 ? 8.855 -8.415 7.093 1.00 84.38 151 HIS A C 1
ATOM 1140 O O . HIS A 1 151 ? 8.275 -8.903 6.125 1.00 84.38 151 HIS A O 1
ATOM 1146 N N . LEU A 1 152 ? 10.184 -8.482 7.213 1.00 84.38 152 LEU A N 1
ATOM 1147 C CA . LEU A 1 152 ? 11.053 -9.068 6.186 1.00 84.38 152 LEU A CA 1
ATOM 1148 C C . LEU A 1 152 ? 10.736 -10.550 5.907 1.00 84.38 152 LEU A C 1
ATOM 1150 O O . LEU A 1 152 ? 10.858 -10.999 4.769 1.00 84.38 152 LEU A O 1
ATOM 1154 N N . SER A 1 153 ? 10.351 -11.317 6.931 1.00 83.44 153 SER A N 1
ATOM 1155 C CA . SER A 1 153 ? 9.939 -12.721 6.795 1.00 83.44 153 SER A CA 1
ATOM 1156 C C . SER A 1 153 ? 8.712 -12.852 5.894 1.00 83.44 153 SER A C 1
ATOM 1158 O O . SER A 1 153 ? 8.754 -13.606 4.924 1.00 83.44 153 SER A O 1
ATOM 1160 N N . ALA A 1 154 ? 7.670 -12.070 6.172 1.00 85.00 154 ALA A N 1
ATOM 1161 C CA . ALA A 1 154 ? 6.428 -12.056 5.413 1.00 85.00 154 ALA A CA 1
ATOM 1162 C C . ALA A 1 154 ? 6.638 -11.510 3.988 1.00 85.00 154 ALA A C 1
ATOM 1164 O O . ALA A 1 154 ? 6.205 -12.128 3.019 1.00 85.00 154 ALA A O 1
ATOM 1165 N N . LEU A 1 155 ? 7.421 -10.436 3.828 1.00 85.88 155 LEU A N 1
ATOM 1166 C CA . LEU A 1 155 ? 7.798 -9.904 2.512 1.00 85.88 155 LEU A CA 1
ATOM 1167 C C . LEU A 1 155 ? 8.511 -10.943 1.635 1.00 85.88 155 LEU A C 1
ATOM 1169 O O . LEU A 1 155 ? 8.262 -11.021 0.436 1.00 85.88 155 LEU A O 1
ATOM 1173 N N . ARG A 1 156 ? 9.374 -11.787 2.214 1.00 85.19 156 ARG A N 1
ATOM 1174 C CA . ARG A 1 156 ? 10.033 -12.876 1.471 1.00 85.19 156 ARG A CA 1
ATOM 1175 C C . ARG A 1 156 ? 9.058 -13.953 1.002 1.00 85.19 156 ARG A C 1
ATOM 1177 O O . ARG A 1 156 ? 9.326 -14.575 -0.026 1.00 85.19 156 ARG A O 1
ATOM 1184 N N . VAL A 1 157 ? 7.982 -14.199 1.750 1.00 86.12 157 VAL A N 1
ATOM 1185 C CA . VAL A 1 157 ? 6.906 -15.108 1.329 1.00 86.12 157 VAL A CA 1
ATOM 1186 C C . VAL A 1 157 ? 6.165 -14.493 0.148 1.00 86.12 157 VAL A C 1
ATOM 1188 O O . VAL A 1 157 ? 6.135 -15.113 -0.908 1.00 86.12 157 VAL A O 1
ATOM 1191 N N . VAL A 1 158 ? 5.741 -13.231 0.258 1.00 87.25 158 VAL A N 1
ATOM 1192 C CA . VAL A 1 158 ? 5.088 -12.501 -0.844 1.00 87.25 158 VAL A CA 1
ATOM 1193 C C . VAL A 1 158 ? 5.950 -12.501 -2.108 1.00 87.25 158 VAL A C 1
ATOM 1195 O O . VAL A 1 158 ? 5.468 -12.824 -3.191 1.00 87.25 158 VAL A O 1
ATOM 1198 N N . CYS A 1 159 ? 7.251 -12.209 -1.999 1.00 86.25 159 CYS A N 1
ATOM 1199 C CA . CYS A 1 159 ? 8.142 -12.266 -3.158 1.00 86.25 159 CYS A CA 1
ATOM 1200 C C . CYS A 1 159 ? 8.193 -13.663 -3.787 1.00 86.25 159 CYS A C 1
ATOM 1202 O O . CYS A 1 159 ? 8.191 -13.777 -5.010 1.00 86.25 159 CYS A O 1
ATOM 1204 N N . ARG A 1 160 ? 8.215 -14.721 -2.970 1.00 86.44 160 ARG A N 1
ATOM 1205 C CA . ARG A 1 160 ? 8.207 -16.104 -3.456 1.00 86.44 160 ARG A CA 1
ATOM 1206 C C . ARG A 1 160 ? 6.903 -16.441 -4.174 1.00 86.44 160 ARG A C 1
ATOM 1208 O O . ARG A 1 160 ? 6.963 -17.075 -5.225 1.00 86.44 160 ARG A O 1
ATOM 1215 N N . ASP A 1 161 ? 5.770 -16.001 -3.640 1.00 86.31 161 ASP A N 1
ATOM 1216 C CA . ASP A 1 161 ? 4.446 -16.240 -4.225 1.00 86.31 161 ASP A CA 1
ATOM 1217 C C . ASP A 1 161 ? 4.283 -15.508 -5.561 1.00 86.31 161 ASP A C 1
ATOM 1219 O O . ASP A 1 161 ? 3.701 -16.040 -6.505 1.00 86.31 161 ASP A O 1
ATOM 1223 N N . LEU A 1 162 ? 4.916 -14.340 -5.693 1.00 83.25 162 LEU A N 1
ATOM 1224 C CA . LEU A 1 162 ? 5.042 -13.603 -6.953 1.00 83.25 162 LEU A CA 1
ATOM 1225 C C . LEU A 1 162 ? 6.090 -14.202 -7.914 1.00 83.25 162 LEU A C 1
ATOM 1227 O O . LEU A 1 162 ? 6.352 -13.638 -8.976 1.00 83.25 162 LEU A O 1
ATOM 1231 N N . GLY A 1 163 ? 6.716 -15.331 -7.565 1.00 82.50 163 GLY A N 1
ATOM 1232 C CA . GLY A 1 163 ? 7.734 -15.997 -8.384 1.00 82.50 163 GLY A CA 1
ATOM 1233 C C . GLY A 1 163 ? 9.083 -15.274 -8.419 1.00 82.50 163 GLY A C 1
ATOM 1234 O O . GLY A 1 163 ? 9.951 -15.606 -9.230 1.00 82.50 163 GLY A O 1
ATOM 1235 N N . MET A 1 164 ? 9.290 -14.292 -7.543 1.00 82.38 164 MET A N 1
ATOM 1236 C CA . MET A 1 164 ? 10.534 -13.547 -7.435 1.00 82.38 164 MET A CA 1
ATOM 1237 C C . MET A 1 164 ? 11.476 -14.235 -6.453 1.00 82.38 164 MET A C 1
ATOM 1239 O O . MET A 1 164 ? 11.261 -14.271 -5.240 1.00 82.38 164 MET A O 1
ATOM 1243 N N . TYR A 1 165 ? 12.582 -14.754 -6.975 1.00 72.38 165 TYR A N 1
ATOM 1244 C CA . TYR A 1 165 ? 13.647 -15.275 -6.132 1.00 72.38 165 TYR A CA 1
ATOM 1245 C C . TYR A 1 165 ? 14.446 -14.112 -5.561 1.00 72.38 165 TYR A C 1
ATOM 1247 O O . TYR A 1 165 ? 15.319 -13.552 -6.226 1.00 72.38 165 TYR A O 1
ATOM 1255 N N . ALA A 1 166 ? 14.153 -13.771 -4.308 1.00 64.88 166 ALA A N 1
ATOM 1256 C CA . ALA A 1 166 ? 15.037 -12.944 -3.515 1.00 64.88 166 ALA A CA 1
ATOM 1257 C C . ALA A 1 166 ? 16.402 -13.646 -3.444 1.00 64.88 166 ALA A C 1
ATOM 1259 O O . ALA A 1 166 ? 16.542 -14.692 -2.803 1.00 64.88 166 ALA A O 1
ATOM 1260 N N . GLY A 1 167 ? 17.389 -13.122 -4.176 1.00 66.19 167 GLY A N 1
ATOM 1261 C CA . GLY A 1 167 ? 18.758 -13.621 -4.122 1.00 66.19 167 GLY A CA 1
ATOM 1262 C C . GLY A 1 167 ? 19.263 -13.632 -2.680 1.00 66.19 167 GLY A C 1
ATOM 1263 O O . GLY A 1 167 ? 18.736 -12.919 -1.822 1.00 66.19 167 GLY A O 1
ATOM 1264 N N . LYS A 1 168 ? 20.297 -14.436 -2.402 1.00 62.22 168 LYS A N 1
ATOM 1265 C CA . LYS A 1 168 ? 20.872 -14.535 -1.050 1.00 62.22 168 LYS A CA 1
ATOM 1266 C C . LYS A 1 168 ? 21.289 -13.178 -0.482 1.00 62.22 168 LYS A C 1
ATOM 1268 O O . LYS A 1 168 ? 21.348 -13.080 0.730 1.00 62.22 168 LYS A O 1
ATOM 1273 N N . ASP A 1 169 ? 21.496 -12.176 -1.330 1.00 67.06 169 ASP A N 1
ATOM 1274 C CA . ASP A 1 169 ? 21.990 -10.847 -0.980 1.00 67.06 169 ASP A CA 1
ATOM 1275 C C . ASP A 1 169 ? 20.903 -9.874 -0.472 1.00 67.06 169 ASP A C 1
ATOM 1277 O O . ASP A 1 169 ? 21.237 -8.812 0.050 1.00 67.06 169 ASP A O 1
ATOM 1281 N N . LEU A 1 170 ? 19.606 -10.215 -0.565 1.00 74.06 170 LEU A N 1
ATOM 1282 C CA . LEU A 1 170 ? 18.511 -9.363 -0.066 1.00 74.06 170 LEU A CA 1
ATOM 1283 C C . LEU A 1 170 ? 18.274 -9.611 1.430 1.00 74.06 170 LEU A C 1
ATOM 1285 O O . LEU A 1 170 ? 17.385 -10.362 1.871 1.00 74.06 170 LEU A O 1
ATOM 1289 N N . HIS A 1 171 ? 19.136 -8.996 2.229 1.00 77.56 171 HIS A N 1
ATOM 1290 C CA . HIS A 1 171 ? 19.104 -9.106 3.682 1.00 77.56 171 HIS A CA 1
ATOM 1291 C C . HIS A 1 171 ? 18.277 -8.009 4.346 1.00 77.56 171 HIS A C 1
ATOM 1293 O O . HIS A 1 171 ? 17.831 -8.213 5.475 1.00 77.56 171 HIS A O 1
ATOM 1299 N N . THR A 1 172 ? 18.033 -6.891 3.660 1.00 85.94 172 THR A N 1
ATOM 1300 C CA . THR A 1 172 ? 17.328 -5.746 4.236 1.00 85.94 172 THR A CA 1
ATOM 1301 C C . THR A 1 172 ? 15.895 -5.671 3.732 1.00 85.94 172 THR A C 1
ATOM 1303 O O . THR A 1 172 ? 15.583 -6.001 2.590 1.00 85.94 172 THR A O 1
ATOM 1306 N N . ARG A 1 173 ? 15.010 -5.165 4.590 1.00 85.88 173 ARG A N 1
ATOM 1307 C CA . ARG A 1 173 ? 13.619 -4.844 4.253 1.00 85.88 173 ARG A CA 1
ATOM 1308 C C . ARG A 1 173 ? 13.512 -3.909 3.049 1.00 85.88 173 ARG A C 1
ATOM 1310 O O . ARG A 1 173 ? 12.723 -4.173 2.149 1.00 85.88 173 ARG A O 1
ATOM 1317 N N . SER A 1 174 ? 14.350 -2.875 3.011 1.00 85.19 174 SER A N 1
ATOM 1318 C CA . SER A 1 174 ? 14.426 -1.941 1.888 1.00 85.19 174 SER A CA 1
ATOM 1319 C C . SER A 1 174 ? 14.781 -2.638 0.576 1.00 85.19 174 SER A C 1
ATOM 1321 O O . SER A 1 174 ? 14.180 -2.320 -0.439 1.00 85.19 174 SER A O 1
ATOM 1323 N N . ASP A 1 175 ? 15.680 -3.627 0.596 1.00 86.12 175 ASP A N 1
ATOM 1324 C CA . ASP A 1 175 ? 16.086 -4.341 -0.620 1.00 86.12 175 ASP A CA 1
ATOM 1325 C C . ASP A 1 175 ? 14.930 -5.184 -1.185 1.00 86.12 175 ASP A C 1
ATOM 1327 O O . ASP A 1 175 ? 14.741 -5.271 -2.396 1.00 86.12 175 ASP A O 1
ATOM 1331 N N . VAL A 1 176 ? 14.122 -5.787 -0.305 1.00 87.44 176 VAL A N 1
ATOM 1332 C CA . VAL A 1 176 ? 12.950 -6.580 -0.709 1.00 87.44 176 VAL A CA 1
ATOM 1333 C C . VAL A 1 176 ? 11.809 -5.687 -1.207 1.00 87.44 176 VAL A C 1
ATOM 1335 O O . VAL A 1 176 ? 11.170 -6.016 -2.204 1.00 87.44 176 VAL A O 1
ATOM 1338 N N . LEU A 1 177 ? 11.583 -4.533 -0.571 1.00 86.88 177 LEU A N 1
ATOM 1339 C CA . LEU A 1 177 ? 10.630 -3.532 -1.065 1.00 86.88 177 LEU A CA 1
ATOM 1340 C C . LEU A 1 177 ? 11.062 -2.954 -2.415 1.00 86.88 177 LEU A C 1
ATOM 1342 O O . LEU A 1 177 ? 10.233 -2.808 -3.309 1.00 86.88 177 LEU A O 1
ATOM 1346 N N . GLN A 1 178 ? 12.357 -2.687 -2.591 1.00 86.44 178 GLN A N 1
ATOM 1347 C CA . GLN A 1 178 ? 12.897 -2.233 -3.868 1.00 86.44 178 GLN A CA 1
ATOM 1348 C C . GLN A 1 178 ? 12.712 -3.298 -4.952 1.00 86.44 178 GLN A C 1
ATOM 1350 O O . GLN A 1 178 ? 12.319 -2.963 -6.061 1.00 86.44 178 GLN A O 1
ATOM 1355 N N . LEU A 1 179 ? 12.904 -4.582 -4.632 1.00 87.62 179 LEU A N 1
ATOM 1356 C CA . LEU A 1 179 ? 12.641 -5.673 -5.571 1.00 87.62 179 LEU A CA 1
ATOM 1357 C C . LEU A 1 179 ? 11.166 -5.719 -6.011 1.00 87.62 179 LEU A C 1
ATOM 1359 O O . LEU A 1 179 ? 10.894 -5.925 -7.193 1.00 87.62 179 LEU A O 1
ATOM 1363 N N . LEU A 1 180 ? 10.227 -5.530 -5.077 1.00 87.75 180 LEU A N 1
ATOM 1364 C CA . LEU A 1 180 ? 8.793 -5.442 -5.381 1.00 87.75 180 LEU A CA 1
ATOM 1365 C C . LEU A 1 180 ? 8.496 -4.248 -6.295 1.00 87.75 180 LEU A C 1
ATOM 1367 O O . LEU A 1 180 ? 7.772 -4.400 -7.278 1.00 87.75 180 LEU A O 1
ATOM 1371 N N . ALA A 1 181 ? 9.091 -3.087 -6.013 1.00 87.75 181 ALA A N 1
ATOM 1372 C CA . ALA A 1 181 ? 8.979 -1.914 -6.869 1.00 87.75 181 ALA A CA 1
ATOM 1373 C C . ALA A 1 181 ? 9.539 -2.200 -8.270 1.00 87.75 181 ALA A C 1
ATOM 1375 O O . ALA A 1 181 ? 8.809 -2.069 -9.251 1.00 87.75 181 ALA A O 1
ATOM 1376 N N . ASP A 1 182 ? 10.778 -2.677 -8.380 1.00 86.19 182 ASP A N 1
ATOM 1377 C CA . ASP A 1 182 ? 11.442 -3.003 -9.648 1.00 86.19 182 ASP A CA 1
ATOM 1378 C C . ASP A 1 182 ? 10.623 -3.988 -10.492 1.00 86.19 182 ASP A C 1
ATOM 1380 O O . ASP A 1 182 ? 10.529 -3.834 -11.709 1.00 86.19 182 ASP A O 1
ATOM 1384 N N . ALA A 1 183 ? 9.973 -4.968 -9.863 1.00 86.94 183 ALA A N 1
ATOM 1385 C CA . ALA A 1 183 ? 9.109 -5.915 -10.559 1.00 86.94 183 ALA A CA 1
ATOM 1386 C C . ALA A 1 183 ? 7.886 -5.247 -11.204 1.00 86.94 183 ALA A C 1
ATOM 1388 O O . ALA A 1 183 ? 7.478 -5.648 -12.295 1.00 86.94 183 ALA A O 1
ATOM 1389 N N . THR A 1 184 ? 7.323 -4.201 -10.584 1.00 87.25 184 THR A N 1
ATOM 1390 C CA . THR A 1 184 ? 6.229 -3.431 -11.207 1.00 87.25 184 THR A CA 1
ATOM 1391 C C . THR A 1 184 ? 6.692 -2.684 -12.454 1.00 87.25 184 THR A C 1
ATOM 1393 O O . THR A 1 184 ? 5.968 -2.639 -13.447 1.00 87.25 184 THR A O 1
ATOM 1396 N N . TRP A 1 185 ? 7.921 -2.171 -12.452 1.00 84.94 185 TRP A N 1
ATOM 1397 C CA . TRP A 1 185 ? 8.516 -1.517 -13.616 1.00 84.94 185 TRP A CA 1
ATOM 1398 C C . TRP A 1 185 ? 8.858 -2.515 -14.726 1.00 84.94 185 TRP A C 1
ATOM 1400 O O . TRP A 1 185 ? 8.562 -2.264 -15.896 1.00 84.94 185 TRP A O 1
ATOM 1410 N N . GLU A 1 186 ? 9.420 -3.675 -14.375 1.00 85.88 186 GLU A N 1
ATOM 1411 C CA . GLU A 1 186 ? 9.710 -4.740 -15.341 1.00 85.88 186 GLU A CA 1
ATOM 1412 C C . GLU A 1 186 ? 8.426 -5.283 -15.983 1.00 85.88 186 GLU A C 1
ATOM 1414 O O . GLU A 1 186 ? 8.415 -5.550 -17.186 1.00 85.88 186 GLU A O 1
ATOM 1419 N N . ALA A 1 187 ? 7.323 -5.361 -15.231 1.00 84.94 187 ALA A N 1
ATOM 1420 C CA . ALA A 1 187 ? 6.009 -5.714 -15.767 1.00 84.94 187 ALA A CA 1
ATOM 1421 C C . ALA A 1 187 ? 5.485 -4.688 -16.792 1.00 84.94 187 ALA A C 1
ATOM 1423 O O . ALA A 1 187 ? 4.784 -5.069 -17.728 1.00 84.94 187 ALA A O 1
ATOM 1424 N N . MET A 1 188 ? 5.870 -3.412 -16.668 1.00 81.50 188 MET A N 1
ATOM 1425 C CA . MET A 1 188 ? 5.610 -2.373 -17.677 1.00 81.50 188 MET A CA 1
ATOM 1426 C C . MET A 1 188 ? 6.605 -2.399 -18.852 1.00 81.50 188 MET A C 1
ATOM 1428 O O . MET A 1 188 ? 6.534 -1.564 -19.752 1.00 81.50 188 MET A O 1
ATOM 1432 N N . GLY A 1 189 ? 7.545 -3.347 -18.864 1.00 82.69 189 GLY A N 1
ATOM 1433 C CA . GLY A 1 189 ? 8.577 -3.467 -19.893 1.00 82.69 189 GLY A CA 1
ATOM 1434 C C . GLY A 1 189 ? 9.783 -2.547 -19.688 1.00 82.69 189 GLY A C 1
ATOM 1435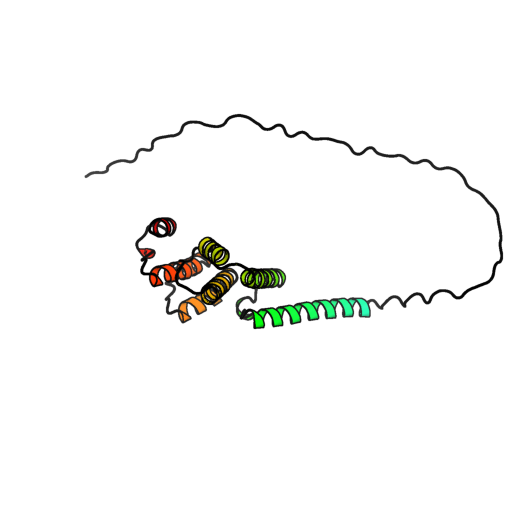 O O . GLY A 1 189 ? 10.607 -2.431 -20.596 1.00 82.69 189 GLY A O 1
ATOM 1436 N N . ILE A 1 190 ? 9.921 -1.913 -18.518 1.00 82.25 190 ILE A N 1
ATOM 1437 C CA . ILE A 1 190 ? 11.040 -1.022 -18.188 1.00 82.25 190 ILE A CA 1
ATOM 1438 C C . ILE A 1 190 ? 12.075 -1.808 -17.368 1.00 82.25 190 ILE A C 1
ATOM 1440 O O . ILE A 1 190 ? 11.821 -2.147 -16.213 1.00 82.25 190 ILE A O 1
ATOM 1444 N N . PRO A 1 191 ? 13.264 -2.118 -17.920 1.00 79.62 191 PRO A N 1
ATOM 1445 C CA . PRO A 1 191 ? 14.252 -2.947 -17.236 1.00 79.62 191 PRO A CA 1
ATOM 1446 C C . PRO A 1 191 ? 15.072 -2.126 -16.227 1.00 79.62 191 PRO A C 1
ATOM 1448 O O . PRO A 1 191 ? 16.220 -1.772 -16.507 1.00 79.62 191 PRO A O 1
ATOM 1451 N N . VAL A 1 192 ? 14.510 -1.842 -15.046 1.00 79.25 192 VAL A N 1
ATOM 1452 C CA . VAL A 1 192 ? 15.129 -0.990 -14.000 1.00 79.25 192 VAL A CA 1
ATOM 1453 C C . VAL A 1 192 ? 16.520 -1.476 -13.599 1.00 79.25 192 VAL A C 1
ATOM 1455 O O . VAL A 1 192 ? 17.430 -0.673 -13.420 1.00 79.25 192 VAL A O 1
ATOM 1458 N N . ARG A 1 193 ? 16.740 -2.796 -13.593 1.00 71.25 193 ARG A N 1
ATOM 1459 C CA . ARG A 1 193 ? 18.036 -3.420 -13.265 1.00 71.25 193 ARG A CA 1
ATOM 1460 C C . ARG A 1 193 ? 19.182 -3.053 -14.210 1.00 71.25 193 ARG A C 1
ATOM 1462 O O . ARG A 1 193 ? 20.337 -3.340 -13.906 1.00 71.25 193 ARG A O 1
ATOM 1469 N N . ARG A 1 194 ? 18.886 -2.477 -15.381 1.00 74.25 194 ARG A N 1
ATOM 1470 C CA . ARG A 1 194 ? 19.905 -1.974 -16.319 1.00 74.25 194 ARG A CA 1
ATOM 1471 C C . ARG A 1 194 ? 20.284 -0.518 -16.061 1.00 74.25 194 ARG A C 1
ATOM 1473 O O . ARG A 1 194 ? 21.273 -0.058 -16.626 1.00 74.25 194 ARG A O 1
ATOM 1480 N N . PHE A 1 195 ? 19.519 0.195 -15.240 1.00 65.38 195 PHE A N 1
ATOM 1481 C CA . PHE A 1 195 ? 19.773 1.584 -14.891 1.00 65.38 195 PHE A CA 1
ATOM 1482 C C . PHE A 1 195 ? 20.543 1.673 -13.572 1.00 65.38 195 PHE A C 1
ATOM 1484 O O . PHE A 1 195 ? 20.442 0.809 -12.707 1.00 65.38 195 PHE A O 1
ATOM 1491 N N . ALA A 1 196 ? 21.329 2.739 -13.414 1.00 66.62 196 ALA A N 1
ATOM 1492 C CA . ALA A 1 196 ? 22.121 2.983 -12.206 1.00 66.62 196 ALA A CA 1
ATOM 1493 C C . ALA A 1 196 ? 21.281 3.472 -11.002 1.00 66.62 196 ALA A C 1
ATOM 1495 O O . ALA A 1 196 ? 21.848 3.769 -9.954 1.00 66.62 196 ALA A O 1
ATOM 1496 N N . GLY A 1 197 ? 19.954 3.578 -11.152 1.00 63.88 197 GLY A N 1
ATOM 1497 C CA . GLY A 1 197 ? 19.014 4.008 -10.117 1.00 63.88 197 GLY A CA 1
ATOM 1498 C C . GLY A 1 197 ? 17.591 4.191 -10.658 1.00 63.88 197 GLY A C 1
ATOM 1499 O O . GLY A 1 197 ? 17.403 4.406 -11.857 1.00 63.88 197 GLY A O 1
ATOM 1500 N N . ILE A 1 198 ? 16.594 4.115 -9.768 1.00 64.75 198 ILE A N 1
ATOM 1501 C CA . ILE A 1 198 ? 15.164 4.220 -10.110 1.00 64.75 198 ILE A CA 1
ATOM 1502 C C . ILE A 1 198 ? 14.765 5.623 -10.589 1.00 64.75 198 ILE A C 1
ATOM 1504 O O . ILE A 1 198 ? 13.862 5.758 -11.411 1.00 64.75 198 ILE A O 1
ATOM 1508 N N . ASP A 1 199 ? 15.481 6.659 -10.144 1.00 69.75 199 ASP A N 1
ATOM 1509 C CA . ASP A 1 199 ? 15.255 8.041 -10.582 1.00 69.75 199 ASP A CA 1
ATOM 1510 C C . ASP A 1 199 ? 15.495 8.190 -12.091 1.00 69.75 199 ASP A C 1
ATOM 1512 O O . ASP A 1 199 ? 14.731 8.846 -12.789 1.00 69.75 199 ASP A O 1
ATOM 1516 N N . VAL A 1 200 ? 16.488 7.469 -12.625 1.00 65.44 200 VAL A N 1
ATOM 1517 C CA . VAL A 1 200 ? 16.794 7.458 -14.063 1.00 65.44 200 VAL A CA 1
ATOM 1518 C C . VAL A 1 200 ? 15.698 6.751 -14.863 1.00 65.44 200 VAL A C 1
ATOM 1520 O O . VAL A 1 200 ? 15.436 7.129 -15.999 1.00 65.44 200 VAL A O 1
ATOM 1523 N N . ALA A 1 201 ? 15.051 5.730 -14.293 1.00 62.22 201 ALA A N 1
ATOM 1524 C CA . ALA A 1 201 ? 13.930 5.054 -14.946 1.00 62.22 201 ALA A CA 1
ATOM 1525 C C . ALA A 1 201 ? 12.673 5.940 -14.983 1.00 62.22 201 ALA A C 1
ATOM 1527 O O . ALA A 1 201 ? 11.902 5.863 -15.938 1.00 62.22 201 ALA A O 1
ATOM 1528 N N . ARG A 1 202 ? 12.493 6.802 -13.973 1.00 64.56 202 ARG A N 1
ATOM 1529 C CA . ARG A 1 202 ? 11.364 7.734 -13.884 1.00 64.56 202 ARG A CA 1
ATOM 1530 C C . ARG A 1 202 ? 11.403 8.806 -14.971 1.00 64.56 202 ARG A C 1
ATOM 1532 O O . ARG A 1 202 ? 10.363 9.107 -15.536 1.00 64.56 202 ARG A O 1
ATOM 1539 N N . ASP A 1 203 ? 12.592 9.297 -15.317 1.00 66.56 203 ASP A N 1
ATOM 1540 C CA . ASP A 1 203 ? 12.788 10.326 -16.352 1.00 66.56 203 ASP A CA 1
ATOM 1541 C C . ASP A 1 203 ? 12.529 9.836 -17.795 1.00 66.56 203 ASP A C 1
ATOM 1543 O O . ASP A 1 203 ? 12.576 10.626 -18.739 1.00 66.56 203 ASP A O 1
ATOM 1547 N N . VAL A 1 204 ? 12.300 8.532 -17.998 1.00 61.91 204 VAL A N 1
ATOM 1548 C CA . VAL A 1 204 ? 12.056 7.931 -19.325 1.00 61.91 204 VAL A CA 1
ATOM 1549 C C . VAL A 1 204 ? 10.556 7.839 -19.660 1.00 61.91 204 VAL A C 1
ATOM 1551 O O . VAL A 1 204 ? 10.216 7.615 -20.825 1.00 61.91 204 VAL A O 1
ATOM 1554 N N . LEU A 1 205 ? 9.672 8.016 -18.671 1.00 56.84 205 LEU A N 1
ATOM 1555 C CA . LEU A 1 205 ? 8.210 8.063 -18.835 1.00 56.84 205 LEU A CA 1
ATOM 1556 C C . LEU A 1 205 ? 7.715 9.484 -19.140 1.00 56.84 205 LEU A C 1
ATOM 1558 O O . LEU A 1 205 ? 6.776 9.592 -19.963 1.00 56.84 205 LEU A O 1
#

Sequence (205 aa):
GALGAWQPAGQEAGSGPAPVVGQPTAWPAREEPLAGSPALRLNAAQDPAEPDDPPIPSLDALLQGLSDADNAELEDLDRRCEVCGVERETLEDQSPGTLCKLLDEIERLDTMTALKLHKAYEDLGYAIDFTVSRETLLARVRDALIWKEMHLSALRVVCRDLGMYAGKDLHTRSDVLQLLADATWEAMGIPVRRFAGIDVARDVL